Protein AF-A0A3D3ZJF4-F1 (afdb_monomer_lite)

Foldseek 3Di:
DKDFDDCPVVQVVVCCVVPVVDDADKDKFFFAWAAALVNFKIKTKIKIDHPDDDPVRDFFIKIWIWIAGDVRPDIDIQMDGDPDPAQKWKDQQVVSDIDDDDRDDPLPPVLPPDAQLQWKWAADPVRDIDTDGHDDPDPDDPLQPLAFQADLNQGRMGGPQAKWKWFWQQDADPLDGHPPTWIKIWDFHKGAHNVRRMIMGGPIAIATEDDPPGDDDDCVNCVRRVHNSGHYHYQNFP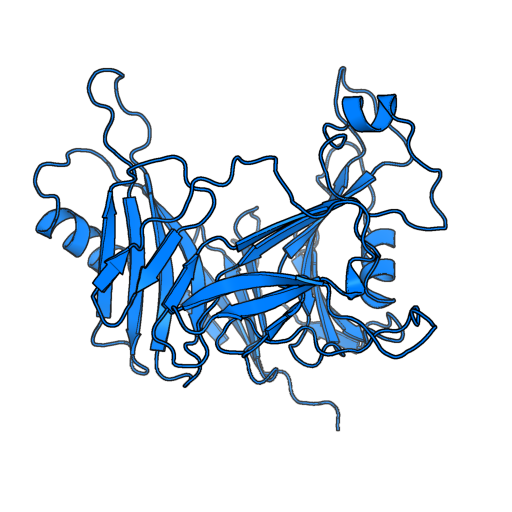LSVLLNVVHDNPSPDGFMWIWGAQRSSQKIWIAGLVVRWIFIAGRRNSDTPDTDDDDPVLNVQLNDPQWTWYAHNVRQKIKIARRVRRMIDMDGHDPDD

Radius of gyration: 20.33 Å; chains: 1; bounding box: 60×43×52 Å

pLDDT: mean 79.76, std 15.35, range [32.72, 97.38]

Sequence (337 aa):
MIGHFKPDSTILSALKTRFAQVHGVPVIYYNHISWSSSQQRLALTFSVFYLFQPAPALISNFYGVLLTERGGTPQKVLLQAQKNNVANVEWDLARDVELDTPVISPGASPIARTSPSLLVYTWGENGSLLLAVQQTTHTTPSRTSNDSVGNPDGGKSFSIWQPGWVGLTTQTGRGKVHLPGAYSWNSYFTAWSPDGRYLVDNVSVMGRFEVTDQPQLTSQALVDLHMENLSLLPVRDIALLHVLKTLTGAPANLSRQLIAWRPDGRTMAAYDNGTMDLDLFDCSTGYQVASLLLPTNASMGLVGFNTQLQWSPDGTRLFLLDQQIGSLVIWNIEPAR

Structure (mmCIF, N/CA/C/O backbone):
data_AF-A0A3D3ZJF4-F1
#
_entry.id   AF-A0A3D3ZJF4-F1
#
loop_
_atom_site.group_PDB
_atom_site.id
_atom_site.type_symbol
_atom_site.label_atom_id
_atom_site.label_alt_id
_atom_site.label_comp_id
_atom_site.label_asym_id
_atom_site.label_entity_id
_atom_site.label_seq_id
_atom_site.pdbx_PDB_ins_code
_atom_site.Cartn_x
_atom_site.Cartn_y
_atom_site.Cartn_z
_atom_site.occupancy
_atom_site.B_iso_or_equiv
_atom_site.auth_seq_id
_atom_site.auth_comp_id
_atom_site.auth_asym_id
_atom_site.auth_atom_id
_atom_site.pdbx_PDB_model_num
ATOM 1 N N . MET A 1 1 ? 1.798 -20.409 0.011 1.00 75.12 1 MET A N 1
ATOM 2 C CA . MET A 1 1 ? 2.952 -20.576 -0.910 1.00 75.12 1 MET A CA 1
ATOM 3 C C . MET A 1 1 ? 4.089 -19.704 -0.402 1.00 75.12 1 MET A C 1
ATOM 5 O O . MET A 1 1 ? 3.793 -18.610 0.060 1.00 75.12 1 MET A O 1
ATOM 9 N N . ILE A 1 2 ? 5.338 -20.178 -0.454 1.00 71.94 2 ILE A N 1
ATOM 10 C CA . ILE A 1 2 ? 6.530 -19.383 -0.109 1.00 71.94 2 ILE A CA 1
ATOM 11 C C . ILE A 1 2 ? 7.373 -19.237 -1.372 1.00 71.94 2 ILE A C 1
ATOM 13 O O . ILE A 1 2 ? 7.559 -20.218 -2.092 1.00 71.94 2 ILE A O 1
ATOM 17 N N . GLY A 1 3 ? 7.866 -18.033 -1.638 1.00 71.38 3 GLY A N 1
ATOM 18 C CA . GLY A 1 3 ? 8.759 -17.753 -2.754 1.00 71.38 3 GLY A CA 1
ATOM 19 C C . GLY A 1 3 ? 9.831 -16.735 -2.385 1.00 71.38 3 GLY A C 1
ATOM 20 O O . GLY A 1 3 ? 9.708 -16.019 -1.393 1.00 71.38 3 GLY A O 1
ATOM 21 N N . HIS A 1 4 ? 10.873 -16.671 -3.212 1.00 71.25 4 HIS A N 1
ATOM 22 C CA . HIS A 1 4 ? 11.868 -15.607 -3.169 1.00 71.25 4 HIS A CA 1
ATOM 23 C C . HIS A 1 4 ? 11.832 -14.817 -4.468 1.00 71.25 4 HIS A C 1
ATOM 25 O O . HIS A 1 4 ? 11.808 -15.396 -5.555 1.00 71.25 4 HIS A O 1
ATOM 31 N N . PHE A 1 5 ? 11.861 -13.499 -4.346 1.00 70.62 5 PHE A N 1
ATOM 32 C CA . PHE A 1 5 ? 11.816 -12.584 -5.471 1.00 70.62 5 PHE A CA 1
ATOM 33 C C . PHE A 1 5 ? 13.105 -11.752 -5.509 1.00 70.62 5 PHE A C 1
ATOM 35 O O . PHE A 1 5 ? 13.337 -10.927 -4.630 1.00 70.62 5 PHE A O 1
ATOM 42 N N . LYS A 1 6 ? 13.976 -12.027 -6.495 1.00 76.69 6 LYS A N 1
ATOM 43 C CA . LYS A 1 6 ? 15.310 -11.405 -6.646 1.00 76.69 6 LYS A CA 1
ATOM 44 C C . LYS A 1 6 ? 15.652 -11.094 -8.114 1.00 76.69 6 LYS A C 1
ATOM 46 O O . LYS A 1 6 ? 16.406 -11.840 -8.742 1.00 76.69 6 LYS A O 1
ATOM 51 N N . PRO A 1 7 ? 15.060 -10.045 -8.708 1.00 85.69 7 PRO A N 1
ATOM 52 C CA . PRO A 1 7 ? 15.316 -9.644 -10.096 1.00 85.69 7 PRO A CA 1
ATOM 53 C C . PRO A 1 7 ? 16.574 -8.770 -10.287 1.00 85.69 7 PRO A C 1
ATOM 55 O O . PRO A 1 7 ? 16.708 -8.079 -11.301 1.00 85.69 7 PRO A O 1
ATOM 58 N N . ASP A 1 8 ? 17.503 -8.793 -9.331 1.00 88.94 8 ASP A N 1
ATOM 59 C CA . ASP A 1 8 ? 18.689 -7.939 -9.255 1.00 88.94 8 ASP A CA 1
ATOM 60 C C . ASP A 1 8 ? 19.499 -7.942 -10.557 1.00 88.94 8 ASP A C 1
ATOM 62 O O . ASP A 1 8 ? 19.895 -6.891 -11.057 1.00 88.94 8 ASP A O 1
ATOM 66 N N . SER A 1 9 ? 19.723 -9.120 -11.147 1.00 89.44 9 SER A N 1
ATOM 67 C CA . SER A 1 9 ? 20.520 -9.259 -12.369 1.00 89.44 9 SER A CA 1
ATOM 68 C C . SER A 1 9 ? 19.899 -8.516 -13.554 1.00 89.44 9 SER A C 1
ATOM 70 O O . SER A 1 9 ? 20.616 -7.818 -14.273 1.00 89.44 9 SER A O 1
ATOM 72 N N . THR A 1 10 ? 18.578 -8.605 -13.727 1.00 91.81 10 THR A N 1
ATOM 73 C CA . THR A 1 10 ? 17.838 -7.913 -14.789 1.00 91.81 10 THR A CA 1
ATOM 74 C C . THR A 1 10 ? 17.928 -6.394 -14.610 1.00 91.81 10 THR A C 1
ATOM 76 O O . THR A 1 10 ? 18.241 -5.675 -15.562 1.00 91.81 10 THR A O 1
ATOM 79 N N . ILE A 1 11 ? 17.726 -5.900 -13.384 1.00 92.81 11 ILE A N 1
ATOM 80 C CA . ILE A 1 11 ? 17.780 -4.464 -13.061 1.00 92.81 11 ILE A CA 1
ATOM 81 C C . ILE A 1 11 ? 19.196 -3.908 -13.251 1.00 92.81 11 ILE A C 1
ATOM 83 O O . ILE A 1 11 ? 19.382 -2.890 -13.921 1.00 92.81 11 ILE A O 1
ATOM 87 N N . LEU A 1 12 ? 20.211 -4.592 -12.714 1.00 92.00 12 LEU A N 1
ATOM 88 C CA . LEU A 1 12 ? 21.609 -4.178 -12.839 1.00 92.00 12 LEU A CA 1
ATOM 89 C C . LEU A 1 12 ? 22.083 -4.213 -14.292 1.00 92.00 12 LEU A C 1
ATOM 91 O O . LEU A 1 12 ? 22.878 -3.360 -14.691 1.00 92.00 12 LEU A O 1
ATOM 95 N N . SER A 1 13 ? 21.601 -5.172 -15.087 1.00 92.38 13 SER A N 1
ATOM 96 C CA . SER A 1 13 ? 21.891 -5.217 -16.520 1.00 92.38 13 SER A CA 1
ATOM 97 C C . SER A 1 13 ? 21.329 -3.984 -17.226 1.00 92.38 13 SER A C 1
ATOM 99 O O . SER A 1 13 ? 22.066 -3.308 -17.939 1.00 92.38 13 SER A O 1
ATOM 101 N N . ALA A 1 14 ? 20.058 -3.643 -16.991 1.00 92.88 14 ALA A N 1
ATOM 102 C CA . ALA A 1 14 ? 19.431 -2.468 -17.595 1.00 92.88 14 ALA A CA 1
ATOM 103 C C . ALA A 1 14 ? 20.134 -1.157 -17.197 1.00 92.88 14 ALA A C 1
ATOM 105 O O . ALA A 1 14 ? 20.393 -0.310 -18.056 1.00 92.88 14 ALA A O 1
ATOM 106 N N . LEU A 1 15 ? 20.502 -1.016 -15.917 1.00 91.56 15 LEU A N 1
ATOM 107 C CA . LEU A 1 15 ? 21.256 0.128 -15.398 1.00 91.56 15 LEU A CA 1
ATOM 108 C C . LEU A 1 15 ? 22.604 0.284 -16.114 1.00 91.56 15 LEU A C 1
ATOM 110 O O . LEU A 1 15 ? 22.903 1.363 -16.620 1.00 91.56 15 LEU A O 1
ATOM 114 N N . LYS A 1 16 ? 23.385 -0.798 -16.231 1.00 90.00 16 LYS A N 1
ATOM 115 C CA . LYS A 1 16 ? 24.686 -0.783 -16.922 1.00 90.00 16 LYS A CA 1
ATOM 116 C C . LYS A 1 16 ? 24.557 -0.462 -18.409 1.00 90.00 16 LYS A C 1
ATOM 118 O O . LYS A 1 16 ? 25.382 0.273 -18.940 1.00 90.00 16 LYS A O 1
ATOM 123 N N . THR A 1 17 ? 23.539 -0.997 -19.081 1.00 91.38 17 THR A N 1
ATOM 124 C CA . THR A 1 17 ? 23.325 -0.756 -20.514 1.00 91.38 17 THR A CA 1
ATOM 125 C C . THR A 1 17 ? 22.916 0.689 -20.794 1.00 91.38 17 THR A C 1
ATOM 127 O O . THR A 1 17 ? 23.441 1.299 -21.721 1.00 91.38 17 THR A O 1
ATOM 130 N N . ARG A 1 18 ? 21.992 1.254 -20.006 1.00 89.25 18 ARG A N 1
ATOM 131 C CA . ARG A 1 18 ? 21.438 2.597 -20.250 1.00 89.25 18 ARG A CA 1
ATOM 132 C C . ARG A 1 18 ? 22.290 3.721 -19.655 1.00 89.25 18 ARG A C 1
ATOM 134 O O . ARG A 1 18 ? 22.298 4.823 -20.193 1.00 89.25 18 ARG A O 1
ATOM 141 N N . PHE A 1 19 ? 23.019 3.443 -18.575 1.00 87.88 19 PHE A N 1
ATOM 142 C CA . PHE A 1 19 ? 23.801 4.419 -17.815 1.00 87.88 19 PHE A CA 1
ATOM 143 C C . PHE A 1 19 ? 25.238 3.929 -17.579 1.00 87.88 19 PHE A C 1
ATOM 145 O O . PHE A 1 19 ? 25.744 3.939 -16.460 1.00 87.88 19 PHE A O 1
ATOM 152 N N . ALA A 1 20 ? 25.923 3.523 -18.652 1.00 83.31 20 ALA A N 1
ATOM 153 C CA . ALA A 1 20 ? 27.268 2.933 -18.603 1.00 83.31 20 ALA A CA 1
ATOM 154 C C . ALA A 1 20 ? 28.349 3.812 -17.936 1.00 83.31 20 ALA A C 1
ATOM 156 O O . ALA A 1 20 ? 29.375 3.296 -17.504 1.00 83.31 20 ALA A O 1
ATOM 157 N N . GLN A 1 21 ? 28.120 5.126 -17.856 1.00 79.69 21 GLN A N 1
ATOM 158 C CA . GLN A 1 21 ? 29.039 6.098 -17.246 1.00 79.69 21 GLN A CA 1
ATOM 159 C C . GLN A 1 21 ? 28.912 6.182 -15.717 1.00 79.69 21 GLN A C 1
ATOM 161 O O . GLN A 1 21 ? 29.656 6.909 -15.064 1.00 79.69 21 GLN A O 1
ATOM 166 N N . VAL A 1 22 ? 27.937 5.485 -15.132 1.00 78.19 22 VAL A N 1
ATOM 167 C CA . VAL A 1 22 ? 27.687 5.522 -13.695 1.00 78.19 22 VAL A CA 1
ATOM 168 C C . VAL A 1 22 ? 28.543 4.470 -12.992 1.00 78.19 22 VAL A C 1
ATOM 170 O O . VAL A 1 22 ? 28.413 3.272 -13.243 1.00 78.19 22 VAL A O 1
ATOM 173 N N . HIS A 1 23 ? 29.399 4.917 -12.072 1.00 75.44 23 HIS A N 1
ATOM 174 C CA . HIS A 1 23 ? 30.355 4.068 -11.360 1.00 75.44 23 HIS A CA 1
ATOM 175 C C . HIS A 1 23 ? 30.091 4.052 -9.854 1.00 75.44 23 HIS A C 1
ATOM 177 O O . HIS A 1 23 ? 30.025 5.094 -9.223 1.00 75.44 23 HIS A O 1
ATOM 183 N N . GLY A 1 24 ? 29.995 2.876 -9.243 1.00 80.31 24 GLY A N 1
ATOM 184 C CA . GLY A 1 24 ? 29.810 2.743 -7.798 1.00 80.31 24 GLY A CA 1
ATOM 185 C C . GLY A 1 24 ? 29.162 1.414 -7.438 1.00 80.31 24 GLY A C 1
ATOM 186 O O . GLY A 1 24 ? 28.939 0.579 -8.315 1.00 80.31 24 GLY A O 1
ATOM 187 N N . VAL A 1 25 ? 28.857 1.223 -6.154 1.00 84.75 25 VAL A N 1
ATOM 188 C CA . VAL A 1 25 ? 28.131 0.043 -5.667 1.00 84.75 25 VAL A CA 1
ATOM 189 C C . VAL A 1 25 ? 26.645 0.402 -5.549 1.00 84.75 25 VAL A C 1
ATOM 191 O O . VAL A 1 25 ? 26.279 1.107 -4.606 1.00 84.75 25 VAL A O 1
ATOM 194 N N . PRO A 1 26 ? 25.792 -0.019 -6.503 1.00 88.19 26 PRO A N 1
ATOM 195 C CA . PRO A 1 26 ? 24.361 0.228 -6.418 1.00 88.19 26 PRO A CA 1
ATOM 196 C C . PRO A 1 26 ? 23.729 -0.659 -5.343 1.00 88.19 26 PRO A C 1
ATOM 198 O O . PRO A 1 26 ? 24.044 -1.844 -5.233 1.00 88.19 26 PRO A O 1
ATOM 201 N N . VAL A 1 27 ? 22.790 -0.089 -4.598 1.00 87.06 27 VAL A N 1
ATOM 202 C CA . VAL A 1 27 ? 21.895 -0.798 -3.683 1.00 87.06 27 VAL A CA 1
ATOM 203 C C . VAL A 1 27 ? 20.481 -0.665 -4.228 1.00 87.06 27 VAL A C 1
ATOM 205 O O . VAL A 1 27 ? 19.994 0.449 -4.429 1.00 87.06 27 VAL A O 1
ATOM 208 N N . ILE A 1 28 ? 19.843 -1.803 -4.498 1.00 87.50 28 ILE A N 1
ATOM 209 C CA . ILE A 1 28 ? 18.469 -1.863 -4.997 1.00 87.50 28 ILE A CA 1
ATOM 210 C C . ILE A 1 28 ? 17.526 -1.945 -3.801 1.00 87.50 28 ILE A C 1
ATOM 212 O O . ILE A 1 28 ? 17.697 -2.793 -2.928 1.00 87.50 28 ILE A O 1
ATOM 216 N N . TYR A 1 29 ? 16.521 -1.080 -3.796 1.00 84.56 29 TYR A N 1
ATOM 217 C CA . TYR A 1 29 ? 15.394 -1.126 -2.878 1.00 84.56 29 TYR A CA 1
ATOM 218 C C . TYR A 1 29 ? 14.147 -1.462 -3.681 1.00 84.56 29 TYR A C 1
ATOM 220 O O . TYR A 1 29 ? 13.827 -0.780 -4.654 1.00 84.56 29 TYR A O 1
ATOM 228 N N . TYR A 1 30 ? 13.460 -2.528 -3.291 1.00 86.69 30 TYR A N 1
ATOM 229 C CA . TYR A 1 30 ? 12.169 -2.887 -3.860 1.00 86.69 30 TYR A CA 1
ATOM 230 C C . TYR A 1 30 ? 11.086 -2.057 -3.175 1.00 86.69 30 TYR A C 1
ATOM 232 O O . TYR A 1 30 ? 10.948 -2.130 -1.959 1.00 86.69 30 TYR A O 1
ATOM 240 N N . ASN A 1 31 ? 10.358 -1.247 -3.950 1.00 86.12 31 ASN A N 1
ATOM 241 C CA . ASN A 1 31 ? 9.417 -0.263 -3.419 1.00 86.12 31 ASN A CA 1
ATOM 242 C C . ASN A 1 31 ? 8.003 -0.835 -3.316 1.00 86.12 31 ASN A C 1
ATOM 244 O O . ASN A 1 31 ? 7.420 -0.774 -2.244 1.00 86.12 31 ASN A O 1
ATOM 248 N N . HIS A 1 32 ? 7.435 -1.381 -4.397 1.00 87.88 32 HIS A N 1
ATOM 249 C CA . HIS A 1 32 ? 6.087 -1.964 -4.406 1.00 87.88 32 HIS A CA 1
ATOM 250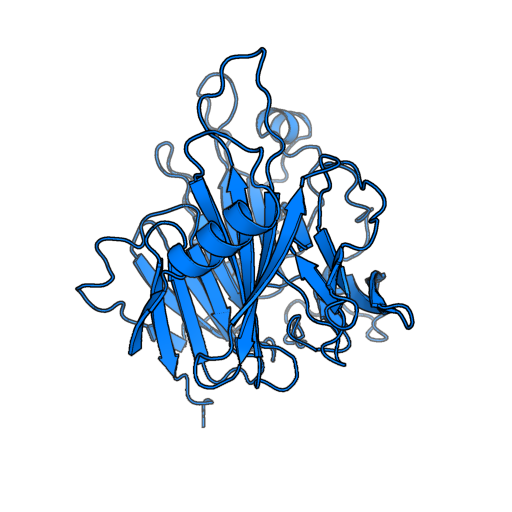 C C . HIS A 1 32 ? 5.960 -3.086 -5.440 1.00 87.88 32 HIS A C 1
ATOM 252 O O . HIS A 1 32 ? 6.618 -3.051 -6.481 1.00 87.88 32 HIS A O 1
ATOM 258 N N . ILE A 1 33 ? 5.086 -4.062 -5.172 1.00 88.12 33 ILE A N 1
ATOM 259 C CA . ILE A 1 33 ? 4.661 -5.072 -6.150 1.00 88.12 33 ILE A CA 1
ATOM 260 C C . ILE A 1 33 ? 3.159 -4.938 -6.386 1.00 88.12 33 ILE A C 1
ATOM 262 O O . ILE A 1 33 ? 2.386 -4.974 -5.436 1.00 88.12 33 ILE A O 1
ATOM 266 N N . SER A 1 34 ? 2.736 -4.836 -7.645 1.00 88.69 34 SER A N 1
ATOM 267 C CA . SER A 1 34 ? 1.317 -4.727 -8.001 1.00 88.69 34 SER A CA 1
ATOM 268 C C . SER A 1 34 ? 0.969 -5.447 -9.294 1.00 88.69 34 SER A C 1
ATOM 270 O O . SER A 1 34 ? 1.790 -5.602 -10.203 1.00 88.69 34 SER A O 1
ATOM 272 N N . TRP A 1 35 ? -0.283 -5.893 -9.383 1.00 84.88 35 TRP A N 1
ATOM 273 C CA . TRP A 1 35 ? -0.829 -6.473 -10.604 1.00 84.88 35 TRP A CA 1
ATOM 274 C C . TRP A 1 35 ? -1.383 -5.375 -11.507 1.00 84.88 35 TRP A C 1
ATOM 276 O O . TRP A 1 35 ? -2.016 -4.433 -11.049 1.00 84.88 35 TRP A O 1
ATOM 286 N N . SER A 1 36 ? -1.217 -5.532 -12.817 1.00 86.56 36 SER A N 1
ATOM 287 C CA . SER A 1 36 ? -2.001 -4.749 -13.773 1.00 86.56 36 SER A CA 1
ATOM 288 C C . SER A 1 36 ? -3.490 -5.083 -13.655 1.00 86.56 36 SER A C 1
ATOM 290 O O . SER A 1 36 ? -3.834 -6.214 -13.301 1.00 86.56 36 SER A O 1
ATOM 292 N N . SER A 1 37 ? -4.358 -4.172 -14.096 1.00 82.56 37 SER A N 1
ATOM 293 C CA . SER A 1 37 ? -5.820 -4.352 -14.111 1.00 82.56 37 SER A CA 1
ATOM 294 C C . SER A 1 37 ? -6.296 -5.661 -14.765 1.00 82.56 37 SER A C 1
ATOM 296 O O . SER A 1 37 ? -7.231 -6.298 -14.285 1.00 82.56 37 SER A O 1
ATOM 298 N N . SER A 1 38 ? -5.625 -6.115 -15.830 1.00 83.31 38 SER A N 1
ATOM 299 C CA . SER A 1 38 ? -5.933 -7.368 -16.541 1.00 83.31 38 SER A CA 1
ATOM 300 C C . SER A 1 38 ? -5.391 -8.637 -15.865 1.00 83.31 38 SER A C 1
ATOM 302 O O . SER A 1 38 ? -5.601 -9.746 -16.365 1.00 83.31 38 SER A O 1
ATOM 304 N N . GLN A 1 39 ? -4.640 -8.482 -14.770 1.00 81.12 39 GLN A N 1
ATOM 305 C CA . GLN A 1 39 ? -3.885 -9.529 -14.072 1.00 81.12 39 GLN A CA 1
ATOM 306 C C . GLN A 1 39 ? -2.910 -10.324 -14.965 1.00 81.12 39 GLN A C 1
ATOM 308 O O . GLN A 1 39 ? -2.500 -11.430 -14.611 1.00 81.12 39 GLN A O 1
ATOM 313 N N . GLN A 1 40 ? -2.531 -9.783 -16.130 1.00 83.75 40 GLN A N 1
ATOM 314 C CA . GLN A 1 40 ? -1.541 -10.414 -17.013 1.00 83.75 40 GLN A CA 1
ATOM 315 C C . GLN A 1 40 ? -0.122 -9.909 -16.770 1.00 83.75 40 GLN A C 1
ATOM 317 O O . GLN A 1 40 ? 0.825 -10.634 -17.046 1.00 83.75 40 GLN A O 1
ATOM 322 N N . ARG A 1 41 ? 0.033 -8.702 -16.221 1.00 86.19 41 ARG A N 1
ATOM 323 C CA . ARG A 1 41 ? 1.335 -8.114 -15.905 1.00 86.19 41 ARG A CA 1
ATOM 324 C C . ARG A 1 41 ? 1.492 -7.906 -14.410 1.00 86.19 41 ARG A C 1
ATOM 326 O O . ARG A 1 41 ? 0.526 -7.593 -13.714 1.00 86.19 41 ARG A O 1
ATOM 333 N N . LEU A 1 42 ? 2.727 -8.038 -13.953 1.00 88.56 42 LEU A N 1
ATOM 334 C CA . LEU A 1 42 ? 3.169 -7.654 -12.622 1.00 88.56 42 LEU A CA 1
ATOM 335 C C . LEU A 1 42 ? 4.178 -6.511 -12.773 1.00 88.56 42 LEU A C 1
ATOM 337 O O . LEU A 1 42 ? 5.111 -6.623 -13.574 1.00 88.56 42 LEU A O 1
ATOM 341 N N . ALA A 1 43 ? 3.986 -5.430 -12.024 1.00 91.69 43 ALA A N 1
ATOM 342 C CA . ALA A 1 43 ? 5.001 -4.405 -11.829 1.00 91.69 43 ALA A CA 1
ATOM 343 C C . ALA A 1 43 ? 5.706 -4.623 -10.496 1.00 91.69 43 ALA A C 1
ATOM 345 O O . ALA A 1 43 ? 5.072 -4.871 -9.473 1.00 91.69 43 ALA A O 1
ATOM 346 N N . LEU A 1 44 ? 7.020 -4.457 -10.529 1.00 91.38 44 LEU A N 1
ATOM 347 C CA . LEU A 1 44 ? 7.846 -4.175 -9.373 1.00 91.38 44 LEU A CA 1
ATOM 348 C C . LEU A 1 44 ? 8.417 -2.774 -9.552 1.00 91.38 44 LEU A C 1
ATOM 350 O O . LEU A 1 44 ? 9.232 -2.555 -10.451 1.00 91.38 44 LEU A O 1
ATOM 354 N N . THR A 1 45 ? 8.035 -1.845 -8.690 1.00 92.25 45 THR A N 1
ATOM 355 C CA . THR A 1 45 ? 8.706 -0.550 -8.613 1.00 92.25 45 THR A CA 1
ATOM 356 C C . THR A 1 45 ? 9.938 -0.671 -7.723 1.00 92.25 45 THR A C 1
ATOM 358 O O . THR A 1 45 ? 9.962 -1.445 -6.760 1.00 92.25 45 THR A O 1
ATOM 361 N N . PHE A 1 46 ? 11.006 0.037 -8.073 1.00 90.75 46 PHE A N 1
ATOM 362 C CA . PHE A 1 46 ? 12.265 -0.033 -7.344 1.00 90.75 46 PHE A CA 1
ATOM 363 C C . PHE A 1 46 ? 13.033 1.283 -7.410 1.00 90.75 46 PHE A C 1
ATOM 365 O O . PHE A 1 46 ? 12.877 2.083 -8.336 1.00 90.75 46 PHE A O 1
ATOM 372 N N . SER A 1 47 ? 13.920 1.456 -6.437 1.00 89.19 47 SER A N 1
ATOM 373 C CA . SER A 1 47 ? 14.886 2.546 -6.386 1.00 89.19 47 SER A CA 1
ATOM 374 C C . SER A 1 47 ? 16.304 1.982 -6.382 1.00 89.19 47 SER A C 1
ATOM 376 O O . SER A 1 47 ? 16.561 0.936 -5.787 1.00 89.19 47 SER A O 1
ATOM 378 N N . VAL A 1 48 ? 17.247 2.677 -7.012 1.00 90.06 48 VAL A N 1
ATOM 379 C CA . VAL A 1 48 ? 18.676 2.358 -6.942 1.00 90.06 48 VAL A CA 1
ATOM 380 C C . VAL A 1 48 ? 19.406 3.529 -6.316 1.00 90.06 48 VAL A C 1
ATOM 382 O O . VAL A 1 48 ? 19.449 4.617 -6.892 1.00 90.06 48 VAL A O 1
ATOM 385 N N . PHE A 1 49 ? 20.001 3.286 -5.153 1.00 87.06 49 PHE A N 1
ATOM 386 C CA . PHE A 1 49 ? 20.822 4.264 -4.454 1.00 87.06 49 PHE A CA 1
ATOM 387 C C . PHE A 1 49 ? 22.288 3.875 -4.519 1.00 87.06 49 PHE A C 1
ATOM 389 O O . PHE A 1 49 ? 22.643 2.698 -4.458 1.00 87.06 49 PHE A O 1
ATOM 396 N N . TYR A 1 50 ? 23.151 4.878 -4.568 1.00 83.69 50 TYR A N 1
ATOM 397 C CA . TYR A 1 50 ? 24.583 4.696 -4.391 1.00 83.69 50 TYR A CA 1
ATOM 398 C C . TYR A 1 50 ? 24.942 5.170 -2.989 1.00 83.69 50 TYR A C 1
ATOM 400 O O . TYR A 1 50 ? 25.106 6.361 -2.741 1.00 83.69 50 TYR A O 1
ATOM 408 N N . LEU A 1 51 ? 25.001 4.237 -2.040 1.00 72.94 51 LEU A N 1
ATOM 409 C CA . LEU A 1 51 ? 25.358 4.567 -0.662 1.00 72.94 51 LEU A CA 1
ATOM 410 C C . LEU A 1 51 ? 26.861 4.880 -0.566 1.00 72.94 51 LEU A C 1
ATOM 412 O O . LEU A 1 51 ? 27.669 4.316 -1.302 1.00 72.94 51 LEU A O 1
ATOM 416 N N . PHE A 1 52 ? 27.233 5.751 0.377 1.00 69.69 52 PHE A N 1
ATOM 417 C CA . PHE A 1 52 ? 28.630 6.070 0.717 1.00 69.69 52 PHE A CA 1
ATOM 418 C C . PHE A 1 52 ? 29.449 6.707 -0.419 1.00 69.69 52 PHE A C 1
ATOM 420 O O . PHE A 1 52 ? 30.582 6.309 -0.693 1.00 69.69 52 PHE A O 1
ATOM 427 N N . GLN A 1 53 ? 28.892 7.726 -1.075 1.00 65.75 53 GLN A N 1
ATOM 428 C CA . GLN A 1 53 ? 29.604 8.454 -2.127 1.00 65.75 53 GLN A CA 1
ATOM 429 C C . GLN A 1 53 ? 30.518 9.541 -1.547 1.00 65.75 53 GLN A C 1
ATOM 431 O O . GLN A 1 53 ? 30.084 10.297 -0.672 1.00 65.75 53 GLN A O 1
ATOM 436 N N . PRO A 1 54 ? 31.760 9.691 -2.040 1.00 60.44 54 PRO A N 1
ATOM 437 C CA . PRO A 1 54 ? 32.555 10.869 -1.730 1.00 60.44 54 PRO A CA 1
ATOM 438 C C . PRO A 1 54 ? 31.881 12.110 -2.343 1.00 60.44 54 PRO A C 1
ATOM 440 O O . PRO A 1 54 ? 31.467 12.089 -3.500 1.00 60.44 54 PRO A O 1
ATOM 443 N N . ALA A 1 55 ? 31.808 13.206 -1.578 1.00 57.84 55 ALA A N 1
ATOM 444 C CA . ALA A 1 55 ? 31.111 14.449 -1.939 1.00 57.84 55 ALA A CA 1
ATOM 445 C C . ALA A 1 55 ? 31.338 15.000 -3.373 1.00 57.84 55 ALA A C 1
ATOM 447 O O . ALA A 1 55 ? 30.389 15.554 -3.923 1.00 57.84 55 ALA A O 1
ATOM 448 N N . PRO A 1 56 ? 32.515 14.870 -4.025 1.00 55.50 56 PRO A N 1
ATOM 449 C CA . PRO A 1 56 ? 32.682 15.348 -5.402 1.00 55.50 56 PRO A CA 1
ATOM 450 C C . PRO A 1 56 ? 32.047 14.457 -6.491 1.00 55.50 56 PRO A C 1
ATOM 452 O O . PRO A 1 56 ? 32.079 14.842 -7.655 1.00 55.50 56 PRO A O 1
ATOM 455 N N . ALA A 1 57 ? 31.477 13.292 -6.154 1.00 58.12 57 ALA A N 1
ATOM 456 C CA . ALA A 1 57 ? 30.907 12.327 -7.101 1.00 58.12 57 ALA A CA 1
ATOM 457 C C . ALA A 1 57 ? 29.457 11.948 -6.746 1.00 58.12 57 ALA A C 1
ATOM 459 O O . ALA A 1 57 ? 29.128 10.766 -6.658 1.00 58.12 57 ALA A O 1
ATOM 460 N N . LEU A 1 58 ? 28.594 12.943 -6.512 1.00 64.69 58 LEU A N 1
ATOM 461 C CA . LEU A 1 58 ? 27.163 12.703 -6.308 1.00 64.69 58 LEU A CA 1
ATOM 462 C C . LEU A 1 58 ? 26.557 12.126 -7.592 1.00 64.69 58 LEU A C 1
ATOM 464 O O . LEU A 1 58 ? 26.390 12.822 -8.593 1.00 64.69 58 LEU A O 1
ATOM 468 N N . ILE A 1 59 ? 26.254 10.836 -7.560 1.00 71.69 59 ILE A N 1
ATOM 469 C CA . ILE A 1 59 ? 25.559 10.131 -8.631 1.00 71.69 59 ILE A CA 1
ATOM 470 C C . ILE A 1 59 ? 24.075 10.251 -8.335 1.00 71.69 59 ILE A C 1
ATOM 472 O O . ILE A 1 59 ? 23.641 10.004 -7.211 1.00 71.69 59 ILE A O 1
ATOM 476 N N . SER A 1 60 ? 23.288 10.607 -9.346 1.00 76.88 60 SER A N 1
ATOM 477 C CA . SER A 1 60 ? 21.833 10.578 -9.229 1.00 76.88 60 SER A CA 1
ATOM 478 C C . SER A 1 60 ? 21.366 9.183 -8.812 1.00 76.88 60 SER A C 1
ATOM 480 O O . SER A 1 60 ? 21.785 8.186 -9.398 1.00 76.88 60 SER A O 1
ATOM 482 N N . ASN A 1 61 ? 20.463 9.102 -7.836 1.00 85.62 61 ASN A N 1
ATOM 483 C CA . ASN A 1 61 ? 19.726 7.861 -7.607 1.00 85.62 61 ASN A CA 1
ATOM 484 C C . ASN A 1 61 ? 18.829 7.577 -8.816 1.00 85.62 61 ASN A C 1
ATOM 486 O O . ASN A 1 61 ? 18.580 8.460 -9.640 1.00 85.62 61 ASN A O 1
ATOM 490 N N . PHE A 1 62 ? 18.333 6.352 -8.931 1.00 89.50 62 PHE A N 1
ATOM 491 C CA . PHE A 1 62 ? 17.445 5.965 -10.022 1.00 89.50 62 PHE A CA 1
ATOM 492 C C . PHE A 1 62 ? 16.127 5.437 -9.486 1.00 89.50 62 PHE A C 1
ATOM 494 O O . PHE A 1 62 ? 16.103 4.768 -8.456 1.00 89.50 62 PHE A O 1
ATOM 501 N N . TYR A 1 63 ? 15.062 5.675 -10.240 1.00 90.44 63 TYR A N 1
ATOM 502 C CA . TYR A 1 63 ? 13.766 5.037 -10.047 1.00 90.44 63 TYR A CA 1
ATOM 503 C C . TYR A 1 63 ? 13.440 4.198 -11.268 1.00 90.44 63 TYR A C 1
ATOM 505 O O . TYR A 1 63 ? 13.808 4.545 -12.397 1.00 90.44 63 TYR A O 1
ATOM 513 N N . GLY A 1 64 ? 12.757 3.085 -11.052 1.00 92.62 64 GLY A N 1
ATOM 514 C CA . GLY A 1 64 ? 12.418 2.193 -12.139 1.00 92.62 64 GLY A CA 1
ATOM 515 C C . GLY A 1 64 ? 11.217 1.314 -11.868 1.00 92.62 64 GLY A C 1
ATOM 516 O O . GLY A 1 64 ? 10.726 1.184 -10.747 1.00 92.62 64 GLY A O 1
ATOM 517 N N . VAL A 1 65 ? 10.767 0.698 -12.953 1.00 94.62 65 VAL A N 1
ATOM 518 C CA . VAL A 1 65 ? 9.684 -0.279 -12.970 1.00 94.62 65 VAL A CA 1
ATOM 519 C C . VAL A 1 65 ? 10.184 -1.488 -13.732 1.00 94.62 65 VAL A C 1
ATOM 521 O O . VAL A 1 65 ? 10.583 -1.384 -14.893 1.00 94.62 65 VAL A O 1
ATOM 524 N N . LEU A 1 66 ? 10.164 -2.646 -13.089 1.00 94.25 66 LEU A N 1
ATOM 525 C CA . LEU A 1 66 ? 10.304 -3.925 -13.758 1.00 94.25 66 LEU A CA 1
ATOM 526 C C . LEU A 1 66 ? 8.905 -4.461 -14.044 1.00 94.25 66 LEU A C 1
ATOM 528 O O . LEU A 1 66 ? 8.136 -4.734 -13.128 1.00 94.25 66 LEU A O 1
ATOM 532 N N . LEU A 1 67 ? 8.585 -4.612 -15.324 1.00 93.25 67 LEU A N 1
ATOM 533 C CA . LEU A 1 67 ? 7.372 -5.260 -15.800 1.00 93.25 67 LEU A CA 1
ATOM 534 C C . LEU A 1 67 ? 7.688 -6.699 -16.186 1.00 93.25 67 LEU A C 1
ATOM 536 O O . LEU A 1 67 ? 8.656 -6.962 -16.903 1.00 93.25 67 LEU A O 1
ATOM 540 N N . THR A 1 68 ? 6.847 -7.626 -15.748 1.00 90.25 68 THR A N 1
ATOM 541 C CA . THR A 1 68 ? 6.908 -9.028 -16.158 1.00 90.25 68 THR A CA 1
ATOM 542 C C . THR A 1 68 ? 5.523 -9.516 -16.549 1.00 90.25 68 THR A C 1
ATOM 544 O O . THR A 1 68 ? 4.532 -9.207 -15.886 1.00 90.25 68 THR A O 1
ATOM 547 N N . GLU A 1 69 ? 5.456 -10.296 -17.624 1.00 86.88 69 GLU A N 1
ATOM 548 C CA . GLU A 1 69 ? 4.224 -10.961 -18.045 1.00 86.88 69 GLU A CA 1
ATOM 549 C C . GLU A 1 69 ? 3.945 -12.197 -17.180 1.00 86.88 69 GLU A C 1
ATOM 551 O O . GLU A 1 69 ? 4.834 -12.760 -16.520 1.00 86.88 69 GLU A O 1
ATOM 556 N N . ARG A 1 70 ? 2.695 -12.656 -17.213 1.00 77.38 70 ARG A N 1
ATOM 557 C CA . ARG A 1 70 ? 2.259 -13.914 -16.615 1.00 77.38 70 ARG A CA 1
ATOM 558 C C . ARG A 1 70 ? 3.025 -15.067 -17.271 1.00 77.38 70 ARG A C 1
ATOM 560 O O . ARG A 1 70 ? 2.794 -15.403 -18.424 1.00 77.38 70 ARG A O 1
ATOM 567 N N . GLY A 1 71 ? 3.951 -15.664 -16.522 1.00 70.81 71 GLY A N 1
ATOM 568 C CA . GLY A 1 71 ? 4.918 -16.645 -17.036 1.00 70.81 71 GLY A CA 1
ATOM 569 C C . GLY A 1 71 ? 6.380 -16.256 -16.789 1.00 70.81 71 GLY A C 1
ATOM 570 O O . GLY A 1 71 ? 7.269 -17.077 -16.983 1.00 70.81 71 GLY A O 1
ATOM 571 N N . GLY A 1 72 ? 6.637 -15.032 -16.311 1.00 71.06 72 GLY A N 1
ATOM 572 C CA . GLY A 1 72 ? 7.947 -14.595 -15.812 1.00 71.06 72 GLY A CA 1
ATOM 573 C C . GLY A 1 72 ? 8.913 -14.084 -16.883 1.00 71.06 72 GLY A C 1
ATOM 574 O O . GLY A 1 72 ? 9.963 -13.543 -16.543 1.00 71.06 72 GLY A O 1
ATOM 575 N N . THR A 1 73 ? 8.567 -14.237 -18.164 1.00 73.06 73 THR A N 1
ATOM 576 C CA . THR A 1 73 ? 9.321 -13.721 -19.312 1.00 73.06 73 THR A CA 1
ATOM 577 C C . THR A 1 73 ? 8.353 -13.328 -20.437 1.00 73.06 73 THR A C 1
ATOM 579 O O . THR A 1 73 ? 7.331 -13.998 -20.598 1.00 73.06 73 THR A O 1
ATOM 582 N N . PRO A 1 74 ? 8.641 -12.273 -21.223 1.00 73.12 74 PRO A N 1
ATOM 583 C CA . PRO A 1 74 ? 9.788 -11.366 -21.115 1.00 73.12 74 PRO A CA 1
ATOM 584 C C . PRO A 1 74 ? 9.691 -10.413 -19.909 1.00 73.12 74 PRO A C 1
ATOM 586 O O . PRO A 1 74 ? 8.605 -10.117 -19.415 1.00 73.12 74 PRO A O 1
ATOM 589 N N . GLN A 1 75 ? 10.851 -9.938 -19.446 1.00 86.44 75 GLN A N 1
ATOM 590 C CA . GLN A 1 75 ? 10.964 -8.885 -18.434 1.00 86.44 75 GLN A CA 1
ATOM 591 C C . GLN A 1 75 ? 11.415 -7.588 -19.100 1.00 86.44 75 GLN A C 1
ATOM 593 O O . GLN A 1 75 ? 12.331 -7.595 -19.925 1.00 86.44 75 GLN A O 1
ATOM 598 N N . LYS A 1 76 ? 10.794 -6.471 -18.729 1.00 92.31 76 LYS A N 1
ATOM 599 C CA . LYS A 1 76 ? 11.121 -5.136 -19.230 1.00 92.31 76 LYS A CA 1
ATOM 600 C C . LYS A 1 76 ? 11.454 -4.228 -18.060 1.00 92.31 76 LYS A C 1
ATOM 602 O O . LYS A 1 76 ? 10.688 -4.165 -17.107 1.00 92.31 76 LYS A O 1
ATOM 607 N N . VAL A 1 77 ? 12.570 -3.511 -18.146 1.00 94.50 77 VAL A N 1
ATOM 608 C CA . VAL A 1 77 ? 12.985 -2.556 -17.113 1.00 94.50 77 VAL A CA 1
ATOM 609 C C . VAL A 1 77 ? 12.911 -1.142 -17.670 1.00 94.50 77 VAL A C 1
ATOM 611 O O . VAL A 1 77 ? 13.633 -0.791 -18.603 1.00 94.50 77 VAL A O 1
ATOM 614 N N . LEU A 1 78 ? 12.042 -0.334 -17.074 1.00 94.38 78 LEU A N 1
ATOM 615 C CA . LEU A 1 78 ? 12.037 1.115 -17.214 1.00 94.38 78 LEU A CA 1
ATOM 616 C C . LEU A 1 78 ? 12.902 1.707 -16.105 1.00 94.38 78 LEU A C 1
ATOM 618 O O . LEU A 1 78 ? 12.864 1.232 -14.971 1.00 94.38 78 LEU A O 1
ATOM 622 N N . LEU A 1 79 ? 13.709 2.711 -16.437 1.00 92.00 79 LEU A N 1
ATOM 623 C CA . LEU A 1 79 ? 14.673 3.290 -15.508 1.00 92.00 79 LEU A CA 1
ATOM 624 C C . LEU A 1 79 ? 14.941 4.748 -15.861 1.00 92.00 79 LEU A C 1
ATOM 626 O O . LEU A 1 79 ? 15.208 5.062 -17.024 1.00 92.00 79 LEU A O 1
ATOM 630 N N . GLN A 1 80 ? 14.931 5.612 -14.854 1.00 89.19 80 GLN A N 1
ATOM 631 C CA . GLN A 1 80 ? 15.184 7.036 -15.008 1.00 89.19 80 GLN A CA 1
ATOM 632 C C . GLN A 1 80 ? 16.061 7.542 -13.858 1.00 89.19 80 GLN A C 1
ATOM 634 O O . GLN A 1 80 ? 15.925 7.111 -12.713 1.00 89.19 80 GLN A O 1
ATOM 639 N N . ALA A 1 81 ? 17.004 8.433 -14.179 1.00 86.88 81 ALA A N 1
ATOM 640 C CA . ALA A 1 81 ? 17.789 9.131 -13.168 1.00 86.88 81 ALA A CA 1
ATOM 641 C C . ALA A 1 81 ? 16.891 10.136 -12.444 1.00 86.88 81 ALA A C 1
ATOM 643 O O . ALA A 1 81 ? 16.171 10.894 -13.101 1.00 86.88 81 ALA A O 1
ATOM 644 N N . GLN A 1 82 ? 16.970 10.157 -11.116 1.00 78.75 82 GLN A N 1
ATOM 645 C CA . GLN A 1 82 ? 16.263 11.095 -10.261 1.00 78.75 82 GLN A CA 1
ATOM 646 C C . GLN A 1 82 ? 16.634 12.523 -10.665 1.00 78.75 82 GLN A C 1
ATOM 648 O O . GLN A 1 82 ? 17.767 12.965 -10.467 1.00 78.75 82 GLN A O 1
ATOM 653 N N . LYS A 1 83 ? 15.666 13.238 -11.245 1.00 70.12 83 LYS A N 1
ATOM 654 C CA . LYS A 1 83 ? 15.836 14.642 -11.633 1.00 70.12 83 LYS A CA 1
ATOM 655 C C . LYS A 1 83 ? 15.635 15.582 -10.440 1.00 70.12 83 LYS A C 1
ATOM 657 O O . LYS A 1 83 ? 16.350 16.567 -10.336 1.00 70.12 83 LYS A O 1
ATOM 662 N N . ASN A 1 84 ? 14.690 15.258 -9.550 1.00 65.75 84 ASN A N 1
ATOM 663 C CA . ASN A 1 84 ? 14.271 16.063 -8.397 1.00 65.75 84 ASN A CA 1
ATOM 664 C C . ASN A 1 84 ? 13.878 15.161 -7.209 1.00 65.75 84 ASN A C 1
ATOM 666 O O . ASN A 1 84 ? 13.585 13.978 -7.390 1.00 65.75 84 ASN A O 1
ATOM 670 N N . ASN A 1 85 ? 13.784 15.727 -6.000 1.00 62.50 85 ASN A N 1
ATOM 671 C CA . ASN A 1 85 ? 13.098 15.085 -4.870 1.00 62.50 85 ASN A CA 1
ATOM 672 C C . ASN A 1 85 ? 11.575 15.150 -5.088 1.00 62.50 85 ASN A C 1
ATOM 674 O O . ASN A 1 85 ? 10.887 15.968 -4.479 1.00 62.50 85 ASN A O 1
ATOM 678 N N . VAL A 1 86 ? 11.060 14.342 -6.015 1.00 62.50 86 VAL A N 1
ATOM 679 C CA . VAL A 1 86 ? 9.618 14.186 -6.250 1.00 62.50 86 VAL A CA 1
ATOM 680 C C . VAL A 1 86 ? 9.008 13.248 -5.211 1.00 62.50 86 VAL A C 1
ATOM 682 O O . VAL A 1 86 ? 9.627 12.262 -4.820 1.00 62.50 86 VAL A O 1
ATOM 685 N N . ALA A 1 87 ? 7.794 13.572 -4.758 1.00 65.06 87 ALA A N 1
ATOM 686 C CA . ALA A 1 87 ? 7.059 12.753 -3.797 1.00 65.06 87 ALA A CA 1
ATOM 687 C C . ALA A 1 87 ? 6.598 11.419 -4.414 1.00 65.06 87 ALA A C 1
ATOM 689 O O . ALA A 1 87 ? 6.723 10.384 -3.768 1.00 65.06 87 ALA A O 1
ATOM 690 N N . ASN A 1 88 ? 6.143 11.442 -5.673 1.00 76.81 88 ASN A N 1
ATOM 691 C CA . ASN A 1 88 ? 5.626 10.284 -6.410 1.00 76.81 88 ASN A CA 1
ATOM 692 C C . ASN A 1 88 ? 6.227 10.258 -7.825 1.00 76.81 88 ASN A C 1
ATOM 694 O O . ASN A 1 88 ? 6.507 11.319 -8.393 1.00 76.81 88 ASN A O 1
ATOM 698 N N . VAL A 1 89 ? 6.368 9.065 -8.409 1.00 84.50 89 VAL A N 1
ATOM 699 C CA . VAL A 1 89 ? 6.865 8.881 -9.786 1.00 84.50 89 VAL A CA 1
ATOM 700 C C . VAL A 1 89 ? 5.740 8.334 -10.658 1.00 84.50 89 VAL A C 1
ATOM 702 O O . VAL A 1 89 ? 5.157 7.301 -10.335 1.00 84.50 89 VAL A O 1
ATOM 705 N N . GLU A 1 90 ? 5.438 9.005 -11.766 1.00 88.75 90 GLU A N 1
ATOM 706 C CA . GLU A 1 90 ? 4.389 8.591 -12.704 1.00 88.75 90 GLU A CA 1
ATOM 707 C C . GLU A 1 90 ? 4.994 8.056 -14.001 1.00 88.75 90 GLU A C 1
ATOM 709 O O . GLU A 1 90 ? 5.913 8.646 -14.563 1.00 88.75 90 GLU A O 1
ATOM 714 N N . TRP A 1 91 ? 4.460 6.946 -14.505 1.00 91.19 91 TRP A N 1
ATOM 715 C CA . TRP A 1 91 ? 4.947 6.269 -15.704 1.00 91.19 91 TRP A CA 1
ATOM 716 C C . TRP A 1 91 ? 3.841 6.133 -16.749 1.00 91.19 91 TRP A C 1
ATOM 718 O O . TRP A 1 91 ? 2.757 5.643 -16.437 1.00 91.19 91 TRP A O 1
ATOM 728 N N . ASP A 1 92 ? 4.139 6.473 -18.007 1.00 92.38 92 ASP A N 1
ATOM 729 C CA . ASP A 1 92 ? 3.365 6.033 -19.176 1.00 92.38 92 ASP A CA 1
ATOM 730 C C . ASP A 1 92 ? 4.039 4.786 -19.759 1.00 92.38 92 ASP A C 1
ATOM 732 O O . ASP A 1 92 ? 5.014 4.862 -20.514 1.00 92.38 92 ASP A O 1
ATOM 736 N N . LEU A 1 93 ? 3.513 3.617 -19.394 1.00 92.12 93 LEU A N 1
ATOM 737 C CA . LEU A 1 93 ? 4.075 2.313 -19.747 1.00 92.12 93 LEU A CA 1
ATOM 738 C C . LEU A 1 93 ? 3.880 1.955 -21.226 1.00 92.12 93 LEU A C 1
ATOM 740 O O . LEU A 1 93 ? 4.514 1.021 -21.712 1.00 92.12 93 LEU A O 1
ATOM 744 N N . ALA A 1 94 ? 3.005 2.662 -21.949 1.00 90.88 94 ALA A N 1
ATOM 745 C CA . ALA A 1 94 ? 2.873 2.492 -23.396 1.00 90.88 94 ALA A CA 1
ATOM 746 C C . ALA A 1 94 ? 3.978 3.240 -24.154 1.00 90.88 94 ALA A C 1
ATOM 748 O O . ALA A 1 94 ? 4.372 2.828 -25.244 1.00 90.88 94 ALA A O 1
ATOM 749 N N . ARG A 1 95 ? 4.471 4.344 -23.581 1.00 91.00 95 ARG A N 1
ATOM 750 C CA . ARG A 1 95 ? 5.522 5.190 -24.167 1.00 91.00 95 ARG A CA 1
ATOM 751 C C . ARG A 1 95 ? 6.909 4.947 -23.582 1.00 91.00 95 ARG A C 1
ATOM 753 O O . ARG A 1 95 ? 7.874 5.496 -24.101 1.00 91.00 95 ARG A O 1
ATOM 760 N N . ASP A 1 96 ? 6.999 4.154 -22.524 1.00 91.50 96 ASP A N 1
ATOM 761 C CA . ASP A 1 96 ? 8.223 3.849 -21.787 1.00 91.50 96 ASP A CA 1
ATOM 762 C C . ASP A 1 96 ? 8.931 5.056 -21.170 1.00 91.50 96 ASP A C 1
ATOM 764 O O . ASP A 1 96 ? 10.164 5.129 -21.129 1.00 91.50 96 ASP A O 1
ATOM 768 N N . VAL A 1 97 ? 8.145 6.012 -20.677 1.00 89.12 97 VAL A N 1
ATOM 769 C CA . VAL A 1 97 ? 8.659 7.263 -20.113 1.00 89.12 97 VAL A CA 1
ATOM 770 C C . VAL A 1 97 ? 8.069 7.550 -18.740 1.00 89.12 97 VAL A C 1
ATOM 772 O O . VAL A 1 97 ? 6.908 7.244 -18.470 1.00 89.12 97 VAL A O 1
ATOM 775 N N . GLU A 1 98 ? 8.886 8.173 -17.895 1.00 87.50 98 GLU A N 1
ATOM 776 C CA . GLU A 1 98 ? 8.414 8.906 -16.723 1.00 87.50 98 GLU A CA 1
ATOM 777 C C . GLU A 1 98 ? 7.692 10.178 -17.198 1.00 87.50 98 GLU A C 1
ATOM 779 O O . GLU A 1 98 ? 8.153 10.851 -18.128 1.00 87.50 98 GLU A O 1
ATOM 784 N N . LEU A 1 99 ? 6.555 10.487 -16.583 1.00 85.06 99 LEU A N 1
ATOM 785 C CA . LEU A 1 99 ? 5.837 11.740 -16.776 1.00 85.06 99 LEU A CA 1
ATOM 786 C C . LEU A 1 99 ? 6.400 12.792 -15.817 1.00 85.06 99 LEU A C 1
ATOM 788 O O . LEU A 1 99 ? 6.649 12.498 -14.652 1.00 85.06 99 LEU A O 1
ATOM 792 N N . ASP A 1 100 ? 6.584 14.025 -16.296 1.00 73.31 100 ASP A N 1
ATOM 793 C CA . ASP A 1 100 ? 7.021 15.125 -15.435 1.00 73.31 100 ASP A CA 1
ATOM 794 C C . ASP A 1 100 ? 5.891 1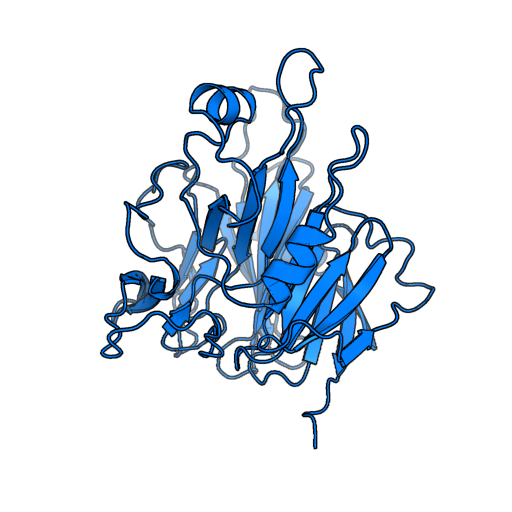5.476 -14.449 1.00 73.31 100 ASP A C 1
ATOM 796 O O . ASP A 1 100 ? 4.939 16.185 -14.788 1.00 73.31 100 ASP A O 1
ATOM 800 N N . THR A 1 101 ? 5.985 14.967 -13.221 1.00 64.50 101 THR A N 1
ATOM 801 C CA . THR A 1 101 ? 5.059 15.305 -12.141 1.00 64.50 101 THR A CA 1
ATOM 802 C C . THR A 1 101 ? 5.411 16.656 -11.521 1.00 64.50 101 THR A C 1
ATOM 804 O O . THR A 1 101 ? 6.585 16.941 -11.255 1.00 64.50 101 THR A O 1
ATOM 807 N N . PRO A 1 102 ? 4.416 17.513 -11.227 1.00 55.12 102 PRO A N 1
ATOM 808 C CA . PRO A 1 102 ? 4.648 18.696 -10.414 1.00 55.12 102 PRO A CA 1
ATOM 809 C C . PRO A 1 102 ? 5.222 18.281 -9.055 1.00 55.12 102 PRO A C 1
ATOM 811 O O . PRO A 1 102 ? 4.707 17.367 -8.412 1.00 55.12 102 PRO A O 1
ATOM 814 N N . VAL A 1 103 ? 6.274 18.964 -8.596 1.00 49.75 103 VAL A N 1
ATOM 815 C CA . VAL A 1 103 ? 6.830 18.755 -7.254 1.00 49.75 103 VAL A CA 1
ATOM 816 C C . VAL A 1 103 ? 5.769 19.161 -6.230 1.00 49.75 103 VAL A C 1
ATOM 818 O O . VAL A 1 103 ? 5.571 20.345 -5.966 1.00 49.75 103 VAL A O 1
ATOM 821 N N . ILE A 1 104 ? 5.070 18.186 -5.653 1.00 46.75 104 ILE A N 1
ATOM 822 C CA . ILE A 1 104 ? 4.257 18.415 -4.460 1.00 46.75 104 ILE A CA 1
ATOM 823 C C . ILE A 1 104 ? 5.222 18.368 -3.276 1.00 46.75 104 ILE A C 1
ATOM 825 O O . ILE A 1 104 ? 5.815 17.327 -2.995 1.00 46.75 104 ILE A O 1
ATOM 829 N N . SER A 1 105 ? 5.428 19.507 -2.612 1.00 34.38 105 SER A N 1
ATOM 830 C CA . SER A 1 105 ? 6.303 19.586 -1.442 1.00 34.38 105 SER A CA 1
ATOM 831 C C . SER A 1 105 ? 5.862 18.582 -0.367 1.00 34.38 105 SER A C 1
ATOM 833 O O . SER A 1 105 ? 4.681 18.585 0.002 1.00 34.38 105 SER A O 1
ATOM 835 N N . PRO A 1 106 ? 6.777 17.765 0.186 1.00 33.00 106 PRO A N 1
ATOM 836 C CA . PRO A 1 106 ? 6.470 16.893 1.314 1.00 33.00 106 PRO A CA 1
ATOM 837 C C . PRO A 1 106 ? 6.046 17.765 2.503 1.00 33.00 106 PRO A C 1
ATOM 839 O O . PRO A 1 106 ? 6.848 18.511 3.058 1.00 33.00 106 PRO A O 1
ATOM 842 N N . GLY A 1 107 ? 4.753 17.742 2.827 1.00 36.59 107 GLY A N 1
ATOM 843 C CA . GLY A 1 107 ? 4.138 18.586 3.860 1.00 36.59 107 GLY A CA 1
ATOM 844 C C . GLY A 1 107 ? 2.900 19.353 3.390 1.00 36.59 107 GLY A C 1
ATOM 845 O O . GLY A 1 107 ? 2.064 19.719 4.211 1.00 36.59 107 GLY A O 1
ATOM 846 N N . ALA A 1 108 ? 2.711 19.532 2.081 1.00 37.06 108 ALA A N 1
ATOM 847 C CA . ALA A 1 108 ? 1.465 20.058 1.533 1.00 37.06 108 ALA A CA 1
ATOM 848 C C . ALA A 1 108 ? 0.460 18.914 1.342 1.00 37.06 108 ALA A C 1
ATOM 850 O O . ALA A 1 108 ? 0.127 18.556 0.218 1.00 37.06 108 ALA A O 1
ATOM 851 N N . SER A 1 109 ? -0.007 18.302 2.434 1.00 44.31 109 SER A N 1
ATOM 852 C CA . SER A 1 109 ? -1.188 17.440 2.347 1.00 44.31 109 SER A CA 1
ATOM 853 C C . SER A 1 109 ? -2.402 18.351 2.121 1.00 44.31 109 SER A C 1
ATOM 855 O O . SER A 1 109 ? -2.734 19.137 3.013 1.00 44.31 109 SER A O 1
ATOM 857 N N . PRO A 1 110 ? -3.084 18.301 0.961 1.00 40.03 110 PRO A N 1
ATOM 858 C CA . PRO A 1 110 ? -4.224 19.171 0.668 1.00 40.03 110 PRO A CA 1
ATOM 859 C C . PRO A 1 110 ? -5.477 18.785 1.466 1.00 40.03 110 PRO A C 1
ATOM 861 O O . PRO A 1 110 ? -6.550 19.339 1.232 1.00 40.03 110 PRO A O 1
ATOM 864 N N . ILE A 1 111 ? -5.365 17.844 2.413 1.00 50.59 111 ILE A N 1
ATOM 865 C CA . ILE A 1 111 ? -6.456 17.374 3.264 1.00 50.59 111 ILE A CA 1
ATOM 866 C C . ILE A 1 111 ? -6.735 18.436 4.341 1.00 50.59 111 ILE A C 1
ATOM 868 O O . ILE A 1 111 ? -6.500 18.268 5.538 1.00 50.59 111 ILE A O 1
ATOM 872 N N . ALA A 1 112 ? -7.219 19.591 3.892 1.00 39.47 112 ALA A N 1
ATOM 873 C CA . ALA A 1 112 ? -7.790 20.620 4.731 1.00 39.47 112 ALA A CA 1
ATOM 874 C C . ALA A 1 112 ? -9.192 20.168 5.155 1.00 39.47 112 ALA A C 1
ATOM 876 O O . ALA A 1 112 ? -10.099 20.110 4.331 1.00 39.47 112 ALA A O 1
ATOM 877 N N . ARG A 1 113 ? -9.356 19.855 6.447 1.00 41.94 113 ARG A N 1
ATOM 878 C CA . ARG A 1 113 ? -10.627 19.885 7.206 1.00 41.94 113 ARG A CA 1
ATOM 879 C C . ARG A 1 113 ? -11.881 19.377 6.463 1.00 41.94 113 ARG A C 1
ATOM 881 O O . ARG A 1 113 ? -12.947 19.975 6.569 1.00 41.94 113 ARG A O 1
ATOM 888 N N . THR A 1 114 ? -11.776 18.269 5.739 1.00 42.09 114 THR A N 1
ATOM 889 C CA . THR A 1 114 ? -12.915 17.534 5.163 1.00 42.09 114 THR A CA 1
ATOM 890 C C . THR A 1 114 ? -13.003 16.172 5.837 1.00 42.09 114 THR A C 1
ATOM 892 O O . THR A 1 114 ? -11.992 15.678 6.327 1.00 42.09 114 THR A O 1
ATOM 895 N N . SER A 1 115 ? -14.202 15.586 5.936 1.00 46.31 115 SER A N 1
ATOM 896 C CA . SER A 1 115 ? -14.376 14.256 6.538 1.00 46.31 115 SER A CA 1
ATOM 897 C C . SER A 1 115 ? -13.704 13.197 5.641 1.00 46.31 115 SER A C 1
ATOM 899 O O . SER A 1 115 ? -14.146 13.017 4.507 1.00 46.31 115 SER A O 1
ATOM 901 N N . PRO A 1 116 ? -12.629 12.514 6.073 1.00 51.97 116 PRO A N 1
ATOM 902 C CA . PRO A 1 116 ? -11.780 11.740 5.153 1.00 51.97 116 PRO A CA 1
ATOM 903 C C . PRO A 1 116 ? -12.349 10.402 4.675 1.00 51.97 116 PRO A C 1
ATOM 905 O O . PRO A 1 116 ? -11.804 9.817 3.745 1.00 51.97 116 PRO A O 1
ATOM 908 N N . SER A 1 117 ? -13.475 9.942 5.226 1.00 51.50 117 SER A N 1
ATOM 909 C CA . SER A 1 117 ? -14.274 8.853 4.638 1.00 51.50 117 SER A CA 1
ATOM 910 C C . SER A 1 117 ? -14.846 9.209 3.258 1.00 51.50 117 SER A C 1
ATOM 912 O O . SER A 1 117 ? -15.397 8.348 2.585 1.00 51.50 117 SER A O 1
ATOM 914 N N . LEU A 1 118 ? -14.676 10.459 2.820 1.00 64.00 118 LEU A N 1
ATOM 915 C CA . LEU A 1 118 ? -15.017 10.941 1.490 1.00 64.00 118 LEU A CA 1
ATOM 916 C C . LEU A 1 118 ? -13.805 11.053 0.553 1.00 64.00 118 LEU A C 1
ATOM 918 O O . LEU A 1 118 ? -13.987 11.393 -0.609 1.00 64.00 118 LEU A O 1
ATOM 922 N N . LEU A 1 119 ? -12.570 10.832 1.016 1.00 77.62 119 LEU A N 1
ATOM 923 C CA . LEU A 1 119 ? -11.391 11.017 0.167 1.00 77.62 119 LEU A CA 1
ATOM 924 C C . LEU A 1 119 ? -11.151 9.804 -0.725 1.00 77.62 119 LEU A C 1
ATOM 926 O O . LEU A 1 119 ? -10.864 8.700 -0.253 1.00 77.62 119 LEU A O 1
ATOM 930 N N . VAL A 1 120 ? -11.236 10.049 -2.028 1.00 84.38 120 VAL A N 1
ATOM 931 C CA . VAL A 1 120 ? -11.144 9.035 -3.070 1.00 84.38 120 VAL A CA 1
ATOM 932 C C . VAL A 1 120 ? -10.224 9.528 -4.175 1.00 84.38 120 VAL A C 1
ATOM 934 O O . VAL A 1 120 ? -10.347 10.651 -4.663 1.00 84.38 120 VAL A O 1
ATOM 937 N N . TYR A 1 121 ? -9.297 8.673 -4.579 1.00 88.50 121 TYR A N 1
ATOM 938 C CA . TYR A 1 121 ? -8.516 8.850 -5.788 1.00 88.50 121 TYR A CA 1
ATOM 939 C C . TYR A 1 121 ? -9.326 8.412 -7.003 1.00 88.50 121 TYR A C 1
ATOM 941 O O . TYR A 1 121 ? -10.011 7.390 -6.970 1.00 88.50 121 TYR A O 1
ATOM 949 N N . THR A 1 122 ? -9.227 9.174 -8.085 1.00 89.00 122 THR A N 1
ATOM 950 C CA . THR A 1 122 ? -9.880 8.905 -9.369 1.00 89.00 122 THR A CA 1
ATOM 951 C C . THR A 1 122 ? -8.899 9.157 -10.504 1.00 89.00 122 THR A C 1
ATOM 953 O O . THR A 1 122 ? -8.095 10.087 -10.442 1.00 89.00 122 THR A O 1
ATOM 956 N N . TRP A 1 123 ? -8.956 8.328 -11.542 1.00 86.81 123 TRP A N 1
ATOM 957 C CA . TRP A 1 123 ? -8.140 8.532 -12.736 1.00 86.81 123 TRP A CA 1
ATOM 958 C C . TRP A 1 123 ? -8.801 9.545 -13.671 1.00 86.81 123 TRP A C 1
ATOM 960 O O . TRP A 1 123 ? -9.951 9.363 -14.075 1.00 86.81 123 TRP A O 1
ATOM 970 N N . GLY A 1 124 ? -8.068 10.603 -14.018 1.00 82.50 124 GLY A N 1
ATOM 971 C CA . GLY A 1 124 ? -8.447 11.541 -15.071 1.00 82.50 124 GLY A CA 1
ATOM 972 C C . GLY A 1 124 ? -8.222 10.957 -16.470 1.00 82.50 124 GLY A C 1
ATOM 973 O O . GLY A 1 124 ? -7.453 10.015 -16.655 1.00 82.50 124 GLY A O 1
ATOM 974 N N . GLU A 1 125 ? -8.855 11.549 -17.485 1.00 78.25 125 GLU A N 1
ATOM 975 C CA . GLU A 1 125 ? -8.765 11.085 -18.884 1.00 78.25 125 GLU A CA 1
ATOM 976 C C . GLU A 1 125 ? -7.341 11.133 -19.464 1.00 78.25 125 GLU A C 1
ATOM 978 O O . GLU A 1 125 ? -7.017 10.407 -20.399 1.00 78.25 125 GLU A O 1
ATOM 983 N N . ASN A 1 126 ? -6.477 11.981 -18.906 1.00 76.62 126 ASN A N 1
ATOM 984 C CA . ASN A 1 126 ? -5.080 12.136 -19.313 1.00 76.62 126 ASN A CA 1
ATOM 985 C C . ASN A 1 126 ? -4.111 11.188 -18.581 1.00 76.62 126 ASN A C 1
ATOM 987 O O . ASN A 1 126 ? -2.902 11.324 -18.758 1.00 76.62 126 ASN A O 1
ATOM 991 N N . GLY A 1 127 ? -4.620 10.276 -17.746 1.00 76.19 127 GLY A N 1
ATOM 992 C CA . GLY A 1 127 ? -3.795 9.377 -16.941 1.00 76.19 127 GLY A CA 1
ATOM 993 C C . GLY A 1 127 ? -3.263 9.986 -15.645 1.00 76.19 127 GLY A C 1
ATOM 994 O O . GLY A 1 127 ? -2.452 9.348 -14.989 1.00 76.19 127 GLY A O 1
ATOM 995 N N . SER A 1 128 ? -3.703 11.186 -15.251 1.00 82.12 128 SER A N 1
ATOM 996 C CA . SER A 1 128 ? -3.371 11.740 -13.931 1.00 82.12 128 SER A CA 1
ATOM 997 C C . SER A 1 128 ? -4.216 11.099 -12.829 1.00 82.12 128 SER A C 1
ATOM 999 O O . SER A 1 128 ? -5.402 10.813 -13.024 1.00 82.12 128 SER A O 1
ATOM 1001 N N . LEU A 1 129 ? -3.614 10.895 -11.656 1.00 86.06 129 LEU A N 1
ATOM 1002 C CA . LEU A 1 129 ? -4.317 10.424 -10.468 1.00 86.06 129 LEU A CA 1
ATOM 1003 C C . LEU A 1 129 ? -4.744 11.619 -9.610 1.00 86.06 129 LEU A C 1
ATOM 1005 O O . LEU A 1 129 ? -3.915 12.330 -9.046 1.00 86.06 129 LEU A O 1
ATOM 1009 N N . LEU A 1 130 ? -6.051 11.839 -9.498 1.00 84.62 130 LEU A N 1
ATOM 1010 C CA . LEU A 1 130 ? -6.629 12.993 -8.815 1.00 84.62 130 LEU A CA 1
ATOM 1011 C C . LEU A 1 130 ? -7.243 12.570 -7.483 1.00 84.62 130 LEU A C 1
ATOM 1013 O O . LEU A 1 130 ? -8.060 11.652 -7.444 1.00 84.62 130 LEU A O 1
ATOM 1017 N N . LEU A 1 131 ? -6.895 13.265 -6.399 1.00 83.12 131 LEU A N 1
ATOM 1018 C CA . LEU A 1 131 ? -7.558 13.114 -5.104 1.00 83.12 131 LEU A CA 1
ATOM 1019 C C . LEU A 1 131 ? -8.777 14.041 -5.041 1.00 83.12 131 LEU A C 1
ATOM 1021 O O . LEU A 1 131 ? -8.642 15.255 -5.188 1.00 83.12 131 LEU A O 1
ATOM 1025 N N . ALA A 1 132 ? -9.955 13.476 -4.797 1.00 73.81 132 ALA A N 1
ATOM 1026 C CA . ALA A 1 132 ? -11.212 14.207 -4.711 1.00 73.81 132 ALA A CA 1
ATOM 1027 C C . ALA A 1 132 ? -11.983 13.861 -3.430 1.00 73.81 132 ALA A C 1
ATOM 1029 O O . ALA A 1 132 ? -11.820 12.792 -2.843 1.00 73.81 132 ALA A O 1
ATOM 1030 N N . VAL A 1 133 ? -12.856 14.782 -3.015 1.00 69.06 133 VAL A N 1
ATOM 1031 C CA . VAL A 1 133 ? -13.853 14.547 -1.965 1.00 69.06 133 VAL A CA 1
ATOM 1032 C C . VAL A 1 133 ? -15.128 14.047 -2.640 1.00 69.06 133 VAL A C 1
ATOM 1034 O O . VAL A 1 133 ? -15.761 14.777 -3.402 1.00 69.06 133 VAL A O 1
ATOM 1037 N N . GLN A 1 134 ? -15.520 12.811 -2.367 1.00 65.25 134 GLN A N 1
ATOM 1038 C CA . GLN A 1 134 ? -16.777 12.238 -2.816 1.00 65.25 134 GLN A CA 1
ATOM 1039 C C . GLN A 1 134 ? -17.924 12.805 -1.972 1.00 65.25 134 GLN A C 1
ATOM 1041 O O . GLN A 1 134 ? -17.878 12.787 -0.750 1.00 65.25 134 GLN A O 1
ATOM 1046 N N . GLN A 1 135 ? -18.975 13.332 -2.596 1.00 52.78 135 GLN A N 1
ATOM 1047 C CA . GLN A 1 135 ? -20.174 13.745 -1.863 1.00 52.78 135 GLN A CA 1
ATOM 1048 C C . GLN A 1 135 ? -21.032 12.504 -1.604 1.00 52.78 135 GLN A C 1
ATOM 1050 O O . GLN A 1 135 ? -21.582 11.932 -2.544 1.00 52.78 135 GLN A O 1
ATOM 1055 N N . THR A 1 136 ? -21.157 12.061 -0.351 1.00 48.22 136 THR A N 1
ATOM 1056 C CA . THR A 1 136 ? -22.164 11.051 -0.008 1.00 48.22 136 THR A CA 1
ATOM 1057 C C . THR A 1 136 ? -23.530 11.728 0.082 1.00 48.22 136 THR A C 1
ATOM 1059 O O . THR A 1 136 ? -23.713 12.729 0.769 1.00 48.22 136 THR A O 1
ATOM 1062 N N . THR A 1 137 ? -24.522 11.177 -0.614 1.00 40.38 137 THR A N 1
ATOM 1063 C CA . THR A 1 137 ? -25.933 11.590 -0.504 1.00 40.38 137 THR A CA 1
ATOM 1064 C C . THR A 1 137 ? -26.588 11.114 0.799 1.00 40.38 137 THR A C 1
ATOM 1066 O O . THR A 1 137 ? -27.727 11.476 1.089 1.00 40.38 137 THR A O 1
ATOM 1069 N N . HIS A 1 138 ? -25.875 10.323 1.607 1.00 38.56 138 HIS A N 1
ATOM 1070 C CA . HIS A 1 138 ? -26.321 9.870 2.917 1.00 38.56 138 HIS A CA 1
ATOM 1071 C C . HIS A 1 138 ? -25.988 10.921 3.981 1.00 38.56 138 HIS A C 1
ATOM 1073 O O . HIS A 1 138 ? -24.835 11.112 4.359 1.00 38.56 138 HIS A O 1
ATOM 1079 N N . THR A 1 139 ? -27.025 11.576 4.499 1.00 32.72 139 THR A N 1
ATOM 1080 C CA . THR A 1 139 ? -27.007 12.623 5.537 1.00 32.72 139 THR A CA 1
ATOM 1081 C C . THR A 1 139 ? -26.527 12.153 6.920 1.00 32.72 139 THR A C 1
ATOM 1083 O O . THR A 1 139 ? -26.780 12.808 7.930 1.00 32.72 139 THR A O 1
ATOM 1086 N N . THR A 1 140 ? -25.819 11.026 7.020 1.00 37.00 140 THR A N 1
ATOM 1087 C CA . THR A 1 140 ? -25.244 10.550 8.282 1.00 37.00 140 THR A CA 1
ATOM 1088 C C . THR A 1 140 ? -23.981 9.728 8.004 1.00 37.00 140 THR A C 1
ATOM 1090 O O . THR A 1 140 ? -24.080 8.672 7.375 1.00 37.00 140 THR A O 1
ATOM 1093 N N . PRO A 1 141 ? -22.786 10.163 8.453 1.00 39.91 141 PRO A N 1
ATOM 1094 C CA . PRO A 1 141 ? -21.596 9.325 8.411 1.00 39.91 141 PRO A CA 1
ATOM 1095 C C . PRO A 1 141 ? -21.811 8.159 9.378 1.00 39.91 141 PRO A C 1
ATOM 1097 O O . PRO A 1 141 ? -21.726 8.303 10.597 1.00 39.91 141 PRO A O 1
ATOM 1100 N N . SER A 1 142 ? -22.166 7.002 8.831 1.00 41.62 142 SER A N 1
ATOM 1101 C CA . SER A 1 142 ? -22.323 5.785 9.614 1.00 41.62 142 SER A CA 1
ATOM 1102 C C . SER A 1 142 ? -20.939 5.372 10.108 1.00 41.62 142 SER A C 1
ATOM 1104 O O . SER A 1 142 ? -20.037 5.159 9.303 1.00 41.62 142 SER A O 1
ATOM 1106 N N . ARG A 1 143 ? -20.766 5.213 11.425 1.00 43.81 143 ARG A N 1
ATOM 1107 C CA . ARG A 1 143 ? -19.543 4.690 12.084 1.00 43.81 143 ARG A CA 1
ATOM 1108 C C . ARG A 1 143 ? -19.183 3.241 11.677 1.00 43.81 143 ARG A C 1
ATOM 1110 O O . ARG A 1 143 ? -18.333 2.619 12.300 1.00 43.81 143 ARG A O 1
ATOM 1117 N N . THR A 1 144 ? -19.865 2.705 10.667 1.00 48.59 144 THR A N 1
ATOM 1118 C CA . THR A 1 144 ? -19.900 1.313 10.206 1.00 48.59 144 THR A CA 1
ATOM 1119 C C . THR A 1 144 ? -19.693 1.228 8.690 1.00 48.59 144 THR A C 1
ATOM 1121 O O . THR A 1 144 ? -20.259 0.346 8.047 1.00 48.59 144 THR A O 1
ATOM 1124 N N . SER A 1 145 ? -18.983 2.187 8.089 1.00 52.72 145 SER A N 1
ATOM 1125 C CA . SER A 1 145 ? -18.754 2.236 6.641 1.00 52.72 145 SER A CA 1
ATOM 1126 C C . SER A 1 145 ? -17.986 0.991 6.164 1.00 52.72 145 SER A C 1
ATOM 1128 O O . SER A 1 145 ? -16.761 0.995 6.071 1.00 52.72 145 SER A O 1
ATOM 1130 N N . ASN A 1 146 ? -18.727 -0.059 5.804 1.00 59.53 146 ASN A N 1
ATOM 1131 C CA . ASN A 1 146 ? -18.276 -1.217 5.025 1.00 59.53 146 ASN A CA 1
ATOM 1132 C C . ASN A 1 146 ? -18.187 -0.887 3.524 1.00 59.53 146 ASN A C 1
ATOM 1134 O O . ASN A 1 146 ? -18.192 -1.791 2.687 1.00 59.53 146 ASN A O 1
ATOM 1138 N N . ASP A 1 147 ? -18.144 0.399 3.177 1.00 72.81 147 ASP A N 1
ATOM 1139 C CA . ASP A 1 147 ? -17.979 0.835 1.802 1.00 72.81 147 ASP A CA 1
ATOM 1140 C C . ASP A 1 147 ? -16.657 0.292 1.259 1.00 72.81 147 ASP A C 1
ATOM 1142 O O . ASP A 1 147 ? -15.637 0.234 1.962 1.00 72.81 147 ASP A O 1
ATOM 1146 N N . SER A 1 148 ? -16.695 -0.144 0.002 1.00 83.50 148 SER A N 1
ATOM 1147 C CA . SER A 1 148 ? -15.522 -0.678 -0.682 1.00 83.50 148 SER A CA 1
ATOM 1148 C C . SER A 1 148 ? -14.374 0.323 -0.590 1.00 83.50 148 SER A C 1
ATOM 1150 O O . SER A 1 148 ? -14.535 1.504 -0.897 1.00 83.50 148 SER A O 1
ATOM 1152 N N . VAL A 1 149 ? -13.193 -0.159 -0.199 1.00 87.69 149 VAL A N 1
ATOM 1153 C CA . VAL A 1 149 ? -11.976 0.666 -0.213 1.00 87.69 149 VAL A CA 1
ATOM 1154 C C . VAL A 1 149 ? -11.460 0.898 -1.634 1.00 87.69 149 VAL A C 1
ATOM 1156 O O . VAL A 1 149 ? -10.596 1.751 -1.840 1.00 87.69 149 VAL A O 1
ATOM 1159 N N . GLY A 1 150 ? -12.024 0.189 -2.615 1.00 86.19 150 GLY A N 1
ATOM 1160 C CA . GLY A 1 150 ? -11.597 0.180 -4.004 1.00 86.19 150 GLY A CA 1
ATOM 1161 C C . GLY A 1 150 ? -10.307 -0.605 -4.207 1.00 86.19 150 GLY A C 1
ATOM 1162 O O . GLY A 1 150 ? -9.791 -1.248 -3.296 1.00 86.19 150 GLY A O 1
ATOM 1163 N N . ASN A 1 151 ? -9.802 -0.568 -5.435 1.00 87.94 151 ASN A N 1
ATOM 1164 C CA . ASN A 1 151 ? -8.577 -1.258 -5.810 1.00 87.94 151 ASN A CA 1
ATOM 1165 C C . ASN A 1 151 ? -7.654 -0.290 -6.568 1.00 87.94 151 ASN A C 1
ATOM 1167 O O . ASN A 1 151 ? -8.040 0.153 -7.654 1.00 87.94 151 ASN A O 1
ATOM 1171 N N . PRO A 1 152 ? -6.457 0.029 -6.049 1.00 91.69 152 PRO A N 1
ATOM 1172 C CA . PRO A 1 152 ? -5.500 0.867 -6.757 1.00 91.69 152 PRO A CA 1
ATOM 1173 C C . PRO A 1 152 ? -4.900 0.146 -7.968 1.00 91.69 152 PRO A C 1
ATOM 1175 O O . PRO A 1 152 ? -4.434 0.805 -8.888 1.00 91.69 152 PRO A O 1
ATOM 1178 N N . ASP A 1 153 ? -4.995 -1.182 -8.045 1.00 89.62 153 ASP A N 1
ATOM 1179 C CA . ASP A 1 153 ? -4.483 -2.007 -9.143 1.00 89.62 153 ASP A CA 1
ATOM 1180 C C . ASP A 1 153 ? -5.475 -2.081 -10.326 1.00 89.62 153 ASP A C 1
ATOM 1182 O O . ASP A 1 153 ? -5.857 -3.163 -10.783 1.00 89.62 153 ASP A O 1
ATOM 1186 N N . GLY A 1 154 ? -5.954 -0.928 -10.806 1.00 88.19 154 GLY A N 1
ATOM 1187 C CA . GLY A 1 154 ? -6.828 -0.832 -11.984 1.00 88.19 154 GLY A CA 1
ATOM 1188 C C . GLY A 1 154 ? -8.287 -0.462 -11.718 1.00 88.19 154 GLY A C 1
ATOM 1189 O O . GLY A 1 154 ? -9.102 -0.462 -12.644 1.00 88.19 154 GLY A O 1
ATOM 1190 N N . GLY A 1 155 ? -8.657 -0.148 -10.477 1.00 87.69 155 GLY A N 1
ATOM 1191 C CA . GLY A 1 155 ? -9.965 0.429 -10.181 1.00 87.69 155 GLY A CA 1
ATOM 1192 C C . GLY A 1 155 ? -10.094 1.844 -10.751 1.00 87.69 155 GLY A C 1
ATOM 1193 O O . GLY A 1 155 ? -9.142 2.621 -10.757 1.00 87.69 155 GLY A O 1
ATOM 1194 N N . LYS A 1 156 ? -11.299 2.214 -11.207 1.00 87.38 156 LYS A N 1
ATOM 1195 C CA . LYS A 1 156 ? -11.590 3.596 -11.646 1.00 87.38 156 LYS A CA 1
ATOM 1196 C C . LYS A 1 156 ? -11.431 4.611 -10.513 1.00 87.38 156 LYS A C 1
ATOM 1198 O O . LYS A 1 156 ? -11.095 5.767 -10.759 1.00 87.38 156 LYS A O 1
ATOM 1203 N N . SER A 1 157 ? -11.698 4.161 -9.292 1.00 87.75 157 SER A N 1
ATOM 1204 C CA . SER A 1 157 ? -11.581 4.945 -8.077 1.00 87.75 157 SER A CA 1
ATOM 1205 C C . SER A 1 157 ? -11.254 4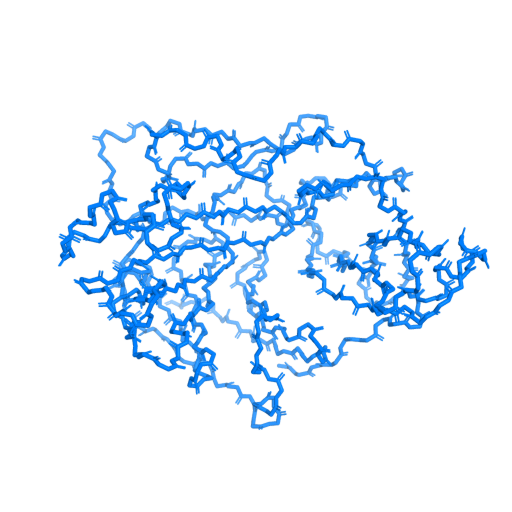.057 -6.883 1.00 87.75 157 SER A C 1
ATOM 1207 O O . SER A 1 157 ? -11.654 2.889 -6.851 1.00 87.75 157 SER A O 1
ATOM 1209 N N . PHE A 1 158 ? -10.574 4.614 -5.887 1.00 90.12 158 PHE A N 1
ATOM 1210 C CA . PHE A 1 158 ? -10.263 3.929 -4.634 1.00 90.12 158 PHE A CA 1
ATOM 1211 C C . PHE A 1 158 ? -10.042 4.932 -3.501 1.00 90.12 158 PHE A C 1
ATOM 1213 O O . PHE A 1 158 ? -9.618 6.062 -3.723 1.00 90.12 158 PHE A O 1
ATOM 1220 N N . SER A 1 159 ? -10.368 4.535 -2.277 1.00 89.62 159 SER A N 1
ATOM 1221 C CA . SER A 1 159 ? -10.232 5.390 -1.097 1.00 89.62 159 SER A CA 1
ATOM 1222 C C . SER A 1 159 ? -8.776 5.513 -0.643 1.00 89.62 159 SER A C 1
ATOM 1224 O O . SER A 1 159 ? -7.920 4.723 -1.046 1.00 89.62 159 SER A O 1
ATOM 1226 N N . ILE A 1 160 ? -8.507 6.448 0.269 1.00 86.62 160 ILE A N 1
ATOM 1227 C CA . ILE A 1 160 ? -7.210 6.562 0.960 1.00 86.62 160 ILE A CA 1
ATOM 1228 C C . ILE A 1 160 ? -6.869 5.356 1.859 1.00 86.62 160 ILE A C 1
ATOM 1230 O O . ILE A 1 160 ? -5.739 5.245 2.332 1.00 86.62 160 ILE A O 1
ATOM 1234 N N . TRP A 1 161 ? -7.835 4.465 2.116 1.00 90.94 161 TRP A N 1
ATOM 1235 C CA . TRP A 1 161 ? -7.678 3.274 2.954 1.00 90.94 161 TRP A CA 1
ATOM 1236 C C . TRP A 1 161 ? -7.058 2.125 2.163 1.00 90.94 161 TRP A C 1
ATOM 1238 O O . TRP A 1 161 ? -7.701 1.119 1.871 1.00 90.94 161 TRP A O 1
ATOM 1248 N N . GLN A 1 162 ? -5.799 2.321 1.792 1.00 92.75 162 GLN A N 1
ATOM 1249 C CA . GLN A 1 162 ? -4.943 1.325 1.152 1.00 92.75 162 GLN A CA 1
ATOM 1250 C C . GLN A 1 162 ? -3.994 0.697 2.178 1.00 92.75 162 GLN A C 1
ATOM 1252 O O . GLN A 1 162 ? -3.963 1.152 3.323 1.00 92.75 162 GLN A O 1
ATOM 1257 N N . PRO A 1 163 ? -3.239 -0.359 1.831 1.00 93.12 163 PRO A N 1
ATOM 1258 C CA . PRO A 1 163 ? -2.275 -0.938 2.753 1.00 93.12 163 PRO A CA 1
ATOM 1259 C C . PRO A 1 163 ? -1.342 0.093 3.394 1.00 93.12 163 PRO A C 1
ATOM 1261 O O . PRO A 1 163 ? -0.841 1.001 2.727 1.00 93.12 163 PRO A O 1
ATOM 1264 N N . GLY A 1 164 ? -1.111 -0.024 4.697 1.00 92.19 164 GLY A N 1
ATOM 1265 C CA . GLY A 1 164 ? -0.332 0.967 5.426 1.00 92.19 164 GLY A CA 1
ATOM 1266 C C . GLY A 1 164 ? -0.124 0.641 6.895 1.00 92.19 164 GLY A C 1
ATOM 1267 O O . GLY A 1 164 ? -0.695 -0.292 7.449 1.00 92.19 164 GLY A O 1
ATOM 1268 N N . TRP A 1 165 ? 0.723 1.431 7.534 1.00 91.75 165 TRP A N 1
ATOM 1269 C CA . TRP A 1 165 ? 1.140 1.260 8.913 1.00 91.75 165 TRP A CA 1
ATOM 1270 C C . TRP A 1 165 ? 0.319 2.127 9.852 1.00 91.75 165 TRP A C 1
ATOM 1272 O O . TRP A 1 165 ? 0.281 3.354 9.708 1.00 91.75 165 TRP A O 1
ATOM 1282 N N . VAL A 1 166 ? -0.230 1.498 10.887 1.00 93.00 166 VAL A N 1
ATOM 1283 C CA . VAL A 1 166 ? -0.660 2.191 12.101 1.00 93.00 166 VAL A CA 1
ATOM 1284 C C . VAL A 1 166 ? 0.447 2.159 13.141 1.00 93.00 166 VAL A C 1
ATOM 1286 O O . VAL A 1 166 ? 1.247 1.225 13.186 1.00 93.00 166 VAL A O 1
ATOM 1289 N N . GLY A 1 167 ? 0.503 3.171 13.998 1.00 89.50 167 GLY A N 1
ATOM 1290 C CA . GLY A 1 167 ? 1.417 3.173 15.134 1.00 89.50 167 GLY A CA 1
ATOM 1291 C C . GLY A 1 167 ? 0.972 4.106 16.244 1.00 89.50 167 GLY A C 1
ATOM 1292 O O . GLY A 1 167 ? 0.279 5.086 15.977 1.00 89.50 167 GLY A O 1
ATOM 1293 N N . LEU A 1 168 ? 1.395 3.818 17.474 1.00 88.44 168 LEU A N 1
ATOM 1294 C CA . LEU A 1 168 ? 1.193 4.691 18.627 1.00 88.44 168 LEU A CA 1
ATOM 1295 C C . LEU A 1 168 ? 2.517 5.354 19.020 1.00 88.44 168 LEU A C 1
ATOM 1297 O O . LEU A 1 168 ? 3.441 4.688 19.486 1.00 88.44 168 LEU A O 1
ATOM 1301 N N . THR A 1 169 ? 2.591 6.674 18.872 1.00 84.31 169 THR A N 1
ATOM 1302 C CA . THR A 1 169 ? 3.768 7.465 19.245 1.00 84.31 169 THR A CA 1
ATOM 1303 C C . THR A 1 169 ? 3.562 8.080 20.626 1.00 84.31 169 THR A C 1
ATOM 1305 O O . THR A 1 169 ? 2.657 8.888 20.818 1.00 84.31 169 THR A O 1
ATOM 1308 N N . THR A 1 170 ? 4.401 7.707 21.594 1.00 81.62 170 THR A N 1
ATOM 1309 C CA . THR A 1 170 ? 4.345 8.193 22.989 1.00 81.62 170 THR A CA 1
ATOM 1310 C C . THR A 1 170 ? 5.586 8.971 23.417 1.00 81.62 170 THR A C 1
ATOM 1312 O O . THR A 1 170 ? 5.634 9.470 24.534 1.00 81.62 170 THR A O 1
ATOM 1315 N N . GLN A 1 171 ? 6.608 9.086 22.573 1.00 73.88 171 GLN A N 1
ATOM 1316 C CA . GLN A 1 171 ? 7.855 9.779 22.895 1.00 73.88 171 GLN A CA 1
ATOM 1317 C C . GLN A 1 171 ? 8.263 10.666 21.733 1.00 73.88 171 GLN A C 1
ATOM 1319 O O . GLN A 1 171 ? 8.307 10.160 20.618 1.00 73.88 171 GLN A O 1
ATOM 1324 N N . THR A 1 172 ? 8.666 11.905 22.023 1.00 67.12 172 THR A N 1
ATOM 1325 C CA . THR A 1 172 ? 9.758 12.611 21.325 1.00 67.12 172 THR A CA 1
ATOM 1326 C C . THR A 1 172 ? 10.132 13.885 22.101 1.00 67.12 172 THR A C 1
ATOM 1328 O O . THR A 1 172 ? 9.282 14.563 22.666 1.00 67.12 172 THR A O 1
ATOM 1331 N N . GLY A 1 173 ? 11.441 14.168 22.187 1.00 54.75 173 GLY A N 1
ATOM 1332 C CA . GLY A 1 173 ? 12.022 15.287 22.950 1.00 54.75 173 GLY A CA 1
ATOM 1333 C C . GLY A 1 173 ? 12.398 14.962 24.412 1.00 54.75 173 GLY A C 1
ATOM 1334 O O . GLY A 1 173 ? 11.558 14.647 25.248 1.00 54.75 173 GLY A O 1
ATOM 1335 N N . ARG A 1 174 ? 13.696 15.065 24.758 1.00 58.84 174 ARG A N 1
ATOM 1336 C CA . ARG A 1 174 ? 14.272 14.921 26.127 1.00 58.84 174 ARG A CA 1
ATOM 1337 C C . ARG A 1 174 ? 13.996 13.597 26.873 1.00 58.84 174 ARG A C 1
ATOM 1339 O O . ARG A 1 174 ? 14.151 13.556 28.091 1.00 58.84 174 ARG A O 1
ATOM 1346 N N . GLY A 1 175 ? 13.598 12.530 26.176 1.00 64.62 175 GLY A N 1
ATOM 1347 C CA . GLY A 1 175 ? 13.330 11.218 26.785 1.00 64.62 175 GLY A CA 1
ATOM 1348 C C . GLY A 1 175 ? 12.066 11.164 27.653 1.00 64.62 175 GLY A C 1
ATOM 1349 O O . GLY A 1 175 ? 11.936 10.264 28.480 1.00 64.62 175 GLY A O 1
ATOM 1350 N N . LYS A 1 176 ? 11.143 12.126 27.504 1.00 64.38 176 LYS A N 1
ATOM 1351 C CA . LYS A 1 176 ? 9.862 12.125 28.223 1.00 64.38 176 LYS A CA 1
ATOM 1352 C C . LYS A 1 176 ? 8.795 11.368 27.433 1.00 64.38 176 LYS A C 1
ATOM 1354 O O . LYS A 1 176 ? 8.699 11.505 26.217 1.00 64.38 176 LYS A O 1
ATOM 1359 N N . VAL A 1 177 ? 7.985 10.588 28.147 1.00 71.50 177 VAL A N 1
ATOM 1360 C CA . VAL A 1 177 ? 6.809 9.908 27.592 1.00 71.50 177 VAL A CA 1
ATOM 1361 C C . VAL A 1 177 ? 5.603 10.842 27.717 1.00 71.50 177 VAL A C 1
ATOM 1363 O O . VAL A 1 177 ? 5.267 11.276 28.819 1.00 71.50 177 VAL A O 1
ATOM 1366 N N . HIS A 1 178 ? 4.956 11.144 26.597 1.00 71.62 178 HIS A N 1
ATOM 1367 C CA . HIS A 1 178 ? 3.690 11.860 26.519 1.00 71.62 178 HIS A CA 1
ATOM 1368 C C . HIS A 1 178 ? 2.553 10.836 26.469 1.00 71.62 178 HIS A C 1
ATOM 1370 O O . HIS A 1 178 ? 2.455 10.045 25.529 1.00 71.62 178 HIS A O 1
ATOM 1376 N N . LEU A 1 179 ? 1.721 10.827 27.515 1.00 73.81 179 LEU A N 1
ATOM 1377 C CA . LEU A 1 179 ? 0.526 9.990 27.611 1.00 73.81 179 LEU A CA 1
ATOM 1378 C C . LEU A 1 179 ? -0.730 10.876 27.744 1.00 73.81 179 LEU A C 1
ATOM 1380 O O . LEU A 1 179 ? -0.707 11.811 28.549 1.00 73.81 179 LEU A O 1
ATOM 1384 N N . PRO A 1 180 ? -1.819 10.579 27.007 1.00 73.38 180 PRO A N 1
ATOM 1385 C CA . PRO A 1 180 ? -1.898 9.552 25.962 1.00 73.38 180 PRO A CA 1
ATOM 1386 C C . PRO A 1 180 ? -0.970 9.892 24.782 1.00 73.38 180 PRO A C 1
ATOM 1388 O O . PRO A 1 180 ? -0.688 11.060 24.531 1.00 73.38 180 PRO A O 1
ATOM 1391 N N . GLY A 1 181 ? -0.448 8.871 24.100 1.00 83.38 181 GLY A N 1
ATOM 1392 C CA . GLY A 1 181 ? 0.289 9.078 22.852 1.00 83.38 181 GLY A CA 1
ATOM 1393 C C . GLY A 1 181 ? -0.640 9.485 21.707 1.00 83.38 181 GLY A C 1
ATOM 1394 O O . GLY A 1 181 ? -1.845 9.640 21.890 1.00 83.38 181 GLY A O 1
ATOM 1395 N N . ALA A 1 182 ? -0.083 9.604 20.508 1.00 87.31 182 ALA A N 1
ATOM 1396 C CA . ALA A 1 182 ? -0.832 9.867 19.286 1.00 87.31 182 ALA A CA 1
ATOM 1397 C C . ALA A 1 182 ? -0.820 8.652 18.358 1.00 87.31 182 ALA A C 1
ATOM 1399 O O . ALA A 1 182 ? 0.246 8.118 18.037 1.00 87.31 182 ALA A O 1
ATOM 1400 N N . TYR A 1 183 ? -1.994 8.247 17.877 1.00 90.75 183 TYR A N 1
ATOM 1401 C CA . TYR A 1 183 ? -2.081 7.275 16.795 1.00 90.75 183 TYR A CA 1
ATOM 1402 C C . TYR A 1 183 ? -1.764 7.924 15.451 1.00 90.75 183 TYR A C 1
ATOM 1404 O O . TYR A 1 183 ? -2.274 9.000 15.134 1.00 90.75 183 TYR A O 1
ATOM 1412 N N . SER A 1 184 ? -0.974 7.233 14.640 1.00 89.94 184 SER A N 1
ATOM 1413 C CA . SER A 1 184 ? -0.561 7.666 13.307 1.00 89.94 184 SER A CA 1
ATOM 1414 C C . SER A 1 184 ? -0.925 6.638 12.242 1.00 89.94 184 SER A C 1
ATOM 1416 O O . SER A 1 184 ? -1.059 5.449 12.530 1.00 89.94 184 SER A O 1
ATOM 1418 N N . TRP A 1 185 ? -1.066 7.122 11.013 1.00 91.31 185 TRP A N 1
ATOM 1419 C CA . TRP A 1 185 ? -1.297 6.357 9.795 1.00 91.31 185 TRP A CA 1
ATOM 1420 C C . TRP A 1 185 ? -0.265 6.747 8.749 1.00 91.31 185 TRP A C 1
ATOM 1422 O O . TRP A 1 185 ? -0.029 7.938 8.538 1.00 91.31 185 TRP A O 1
ATOM 1432 N N . ASN A 1 186 ? 0.325 5.756 8.086 1.00 88.88 186 ASN A N 1
ATOM 1433 C CA . ASN A 1 186 ? 1.233 5.970 6.965 1.00 88.88 186 ASN A CA 1
ATOM 1434 C C . ASN A 1 186 ? 0.983 4.894 5.909 1.00 88.88 186 ASN A C 1
ATOM 1436 O O . ASN A 1 186 ? 1.293 3.728 6.136 1.00 88.88 186 ASN A O 1
ATOM 1440 N N . SER A 1 187 ? 0.443 5.276 4.762 1.00 88.38 187 SER A N 1
ATOM 1441 C CA . SER A 1 187 ? 0.242 4.394 3.615 1.00 88.38 187 SER A CA 1
ATOM 1442 C C . SER A 1 187 ? 1.111 4.867 2.461 1.00 88.38 187 SER A C 1
ATOM 1444 O O . SER A 1 187 ? 1.135 6.060 2.155 1.00 88.38 187 SER A O 1
ATOM 1446 N N . TYR A 1 188 ? 1.820 3.920 1.854 1.00 87.38 188 TYR A N 1
ATOM 1447 C CA . TYR A 1 188 ? 2.594 4.096 0.633 1.00 87.38 188 TYR A CA 1
ATOM 1448 C C . TYR A 1 188 ? 2.223 2.939 -0.277 1.00 87.38 188 TYR A C 1
ATOM 1450 O O . TYR A 1 188 ? 2.300 1.778 0.134 1.00 87.38 188 TYR A O 1
ATOM 1458 N N . PHE A 1 189 ? 1.742 3.254 -1.470 1.00 88.88 189 PHE A N 1
ATOM 1459 C CA . PHE A 1 189 ? 1.304 2.238 -2.410 1.00 88.88 189 PHE A CA 1
ATOM 1460 C C . PHE A 1 189 ? 1.480 2.709 -3.849 1.00 88.88 189 PHE A C 1
ATOM 1462 O O . PHE A 1 189 ? 1.755 3.872 -4.144 1.00 88.88 189 PHE A O 1
ATOM 1469 N N . THR A 1 190 ? 1.316 1.766 -4.761 1.00 91.81 190 THR A N 1
ATOM 1470 C CA . THR A 1 190 ? 1.323 1.994 -6.200 1.00 91.81 190 THR A CA 1
ATOM 1471 C C . THR A 1 190 ? -0.105 1.947 -6.734 1.00 91.81 190 THR A C 1
ATOM 1473 O O . THR A 1 190 ? -0.939 1.219 -6.201 1.00 91.81 190 THR A O 1
ATOM 1476 N N . ALA A 1 191 ? -0.395 2.726 -7.777 1.00 92.88 191 ALA A N 1
ATOM 1477 C CA . ALA A 1 191 ? -1.693 2.729 -8.437 1.00 92.88 191 ALA A CA 1
ATOM 1478 C C . ALA A 1 191 ? -1.553 2.522 -9.947 1.00 92.88 191 ALA A C 1
ATOM 1480 O O . ALA A 1 191 ? -0.810 3.235 -10.622 1.00 92.88 191 ALA A O 1
ATOM 1481 N N . TRP A 1 192 ? -2.331 1.585 -10.481 1.00 93.50 192 TRP A N 1
ATOM 1482 C CA . TRP A 1 192 ? -2.517 1.349 -11.904 1.00 93.50 192 TRP A CA 1
ATOM 1483 C C . TRP A 1 192 ? -3.793 2.005 -12.414 1.00 93.50 192 TRP A C 1
ATOM 1485 O O . TRP A 1 192 ? -4.873 1.886 -11.830 1.00 93.50 192 TRP A O 1
ATOM 1495 N N . SER A 1 193 ? -3.671 2.636 -13.573 1.00 92.56 193 SER A N 1
ATOM 1496 C CA . SER A 1 193 ? -4.828 3.079 -14.349 1.00 92.56 193 SER A CA 1
ATOM 1497 C C . SER A 1 193 ? -5.685 1.892 -14.808 1.00 92.56 193 SER A C 1
ATOM 1499 O O . SER A 1 193 ? -5.159 0.793 -15.022 1.00 92.56 193 SER A O 1
ATOM 1501 N N . PRO A 1 194 ? -7.006 2.079 -14.996 1.00 91.06 194 PRO A N 1
ATOM 1502 C CA . PRO A 1 194 ? -7.901 0.990 -15.386 1.00 91.06 194 PRO A CA 1
ATOM 1503 C C . PRO A 1 194 ? -7.537 0.328 -16.716 1.00 91.06 194 PRO A C 1
ATOM 1505 O O . PRO A 1 194 ? -7.677 -0.886 -16.866 1.00 91.06 194 PRO A O 1
ATOM 1508 N N . ASP A 1 195 ? -7.032 1.108 -17.672 1.00 91.12 195 ASP A N 1
ATOM 1509 C CA . ASP A 1 195 ? -6.556 0.619 -18.970 1.00 91.12 195 ASP A CA 1
ATOM 1510 C C . ASP A 1 195 ? -5.159 -0.031 -18.898 1.00 91.12 195 ASP A C 1
ATOM 1512 O O . ASP A 1 195 ? -4.691 -0.624 -19.871 1.00 91.12 195 ASP A O 1
ATOM 1516 N N . GLY A 1 196 ? -4.497 0.040 -17.739 1.00 91.06 196 GLY A N 1
ATOM 1517 C CA . GLY A 1 196 ? -3.173 -0.515 -17.505 1.00 91.06 196 GLY A CA 1
ATOM 1518 C C . GLY A 1 196 ? -2.054 0.236 -18.229 1.00 91.06 196 GLY A C 1
ATOM 1519 O O . GLY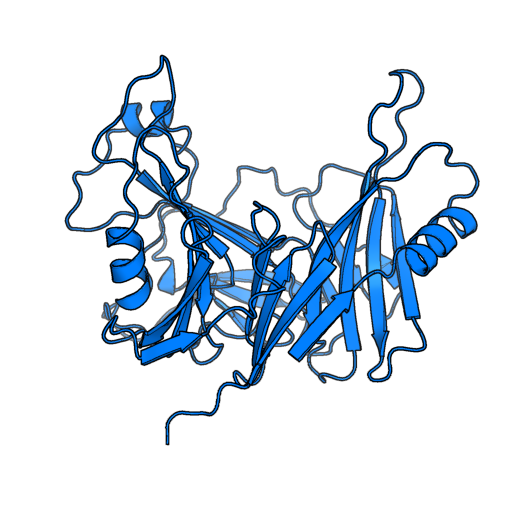 A 1 196 ? -0.987 -0.346 -18.452 1.00 91.06 196 GLY A O 1
ATOM 1520 N N . ARG A 1 197 ? -2.283 1.482 -18.655 1.00 92.06 197 ARG A N 1
ATOM 1521 C CA . ARG A 1 197 ? -1.281 2.287 -19.360 1.00 92.06 197 ARG A CA 1
ATOM 1522 C C . ARG A 1 197 ? -0.380 3.061 -18.407 1.00 92.06 197 ARG A C 1
ATOM 1524 O O . ARG A 1 197 ? 0.828 3.109 -18.613 1.00 92.06 197 ARG A O 1
ATOM 1531 N N . TYR A 1 198 ? -0.973 3.666 -17.393 1.00 92.50 198 TYR A N 1
ATOM 1532 C CA . TYR A 1 198 ? -0.305 4.502 -16.405 1.00 92.50 198 TYR A CA 1
ATOM 1533 C C . TYR A 1 198 ? -0.089 3.770 -15.084 1.00 92.50 198 TYR A C 1
ATOM 1535 O O . TYR A 1 198 ? -0.965 3.017 -14.642 1.00 92.50 198 TYR A O 1
ATOM 1543 N N . LEU A 1 199 ? 1.059 4.044 -14.464 1.00 93.06 199 LEU A N 1
ATOM 1544 C CA . LEU A 1 199 ? 1.450 3.563 -13.143 1.00 93.06 199 LEU A CA 1
ATOM 1545 C C . LEU A 1 199 ? 1.980 4.732 -12.313 1.00 93.06 199 LEU A C 1
ATOM 1547 O O . LEU A 1 199 ? 2.934 5.388 -12.727 1.00 93.06 199 LEU A O 1
ATOM 1551 N N . VAL A 1 200 ? 1.402 4.958 -11.137 1.00 91.38 200 VAL A N 1
ATOM 1552 C CA . VAL A 1 200 ? 1.955 5.869 -10.129 1.00 91.38 200 VAL A CA 1
ATOM 1553 C C . VAL A 1 200 ? 2.641 5.038 -9.052 1.00 91.38 200 VAL A C 1
ATOM 1555 O O . VAL A 1 200 ? 2.040 4.110 -8.506 1.00 91.38 200 VAL A O 1
ATOM 1558 N N . ASP A 1 201 ? 3.897 5.353 -8.756 1.00 88.94 201 ASP A N 1
ATOM 1559 C CA . ASP A 1 201 ? 4.639 4.810 -7.620 1.00 88.94 201 ASP A CA 1
ATOM 1560 C C . ASP A 1 201 ? 4.622 5.798 -6.451 1.00 88.94 201 ASP A C 1
ATOM 1562 O O . ASP A 1 201 ? 4.657 7.017 -6.646 1.00 88.94 201 ASP A O 1
ATOM 1566 N N . ASN A 1 202 ? 4.635 5.243 -5.240 1.00 84.62 202 ASN A N 1
ATOM 1567 C CA . ASN A 1 202 ? 4.754 5.969 -3.979 1.00 84.62 202 ASN A CA 1
ATOM 1568 C C . ASN A 1 202 ? 3.596 6.929 -3.648 1.00 84.62 202 ASN A C 1
ATOM 1570 O O . ASN A 1 202 ? 3.809 7.935 -2.983 1.00 84.62 202 ASN A O 1
ATOM 1574 N N . VAL A 1 203 ? 2.358 6.610 -4.043 1.00 87.38 203 VAL A N 1
ATOM 1575 C CA . VAL A 1 203 ? 1.174 7.350 -3.578 1.00 87.38 203 VAL A CA 1
ATOM 1576 C C . VAL A 1 203 ? 1.145 7.318 -2.049 1.00 87.38 203 VAL A C 1
ATOM 1578 O O . VAL A 1 203 ? 0.994 6.254 -1.450 1.00 87.38 203 VAL A O 1
ATOM 1581 N N . SER A 1 204 ? 1.317 8.485 -1.422 1.00 85.06 204 SER A N 1
ATOM 1582 C CA . SER A 1 204 ? 1.483 8.596 0.027 1.00 85.06 204 SER A CA 1
ATOM 1583 C C . SER A 1 204 ? 0.271 9.219 0.715 1.00 85.06 204 SER A C 1
ATOM 1585 O O . SER A 1 204 ? -0.162 10.314 0.346 1.00 85.06 204 SER A O 1
ATOM 1587 N N . VAL A 1 205 ? -0.200 8.586 1.788 1.00 86.06 205 VAL A N 1
ATOM 1588 C CA . VAL A 1 205 ? -1.175 9.161 2.723 1.00 86.06 205 VAL A CA 1
ATOM 1589 C C . VAL A 1 205 ? -0.605 9.075 4.130 1.00 86.06 205 VAL A C 1
ATOM 1591 O O . VAL A 1 205 ? -0.371 7.986 4.650 1.00 86.06 205 VAL A O 1
ATOM 1594 N N . MET A 1 206 ? -0.409 10.227 4.765 1.00 86.31 206 MET A N 1
ATOM 1595 C CA . MET A 1 206 ? 0.067 10.321 6.143 1.00 86.31 206 MET A CA 1
ATOM 1596 C C . MET A 1 206 ? -0.933 11.108 6.980 1.00 86.31 206 MET A C 1
ATOM 1598 O O . MET A 1 206 ? -1.477 12.120 6.533 1.00 86.31 206 MET A O 1
ATOM 1602 N N . GLY A 1 207 ? -1.166 10.660 8.207 1.00 87.50 207 GLY A N 1
ATOM 1603 C CA . GLY A 1 207 ? -2.075 11.351 9.106 1.00 87.50 207 GLY A CA 1
ATOM 1604 C C . GLY A 1 207 ? -2.021 10.843 10.534 1.00 87.50 207 GLY A C 1
ATOM 1605 O O . GLY A 1 207 ? -1.266 9.933 10.875 1.00 87.50 207 GLY A O 1
ATOM 1606 N N . ARG A 1 208 ? -2.847 11.456 11.374 1.00 89.62 208 ARG A N 1
ATOM 1607 C CA . ARG A 1 208 ? -3.071 11.071 12.768 1.00 89.62 208 ARG A CA 1
ATOM 1608 C C . ARG A 1 208 ? -4.541 10.777 13.005 1.00 89.62 208 ARG A C 1
ATOM 1610 O O . ARG A 1 208 ? -5.384 11.346 12.320 1.00 89.62 208 ARG A O 1
ATOM 1617 N N . PHE A 1 209 ? -4.851 9.939 13.985 1.00 88.00 209 PHE A N 1
ATOM 1618 C CA . PHE A 1 209 ? -6.233 9.667 14.383 1.00 88.00 209 PHE A CA 1
ATOM 1619 C C . PHE A 1 209 ? -6.599 10.409 15.667 1.00 88.00 209 PHE A C 1
ATOM 1621 O O . PHE A 1 209 ? -5.760 10.598 16.547 1.00 88.00 209 PHE A O 1
ATOM 1628 N N . GLU A 1 210 ? -7.877 10.757 15.803 1.00 78.88 210 GLU A N 1
ATOM 1629 C CA . GLU A 1 210 ? -8.487 11.074 17.096 1.00 78.88 210 GLU A CA 1
ATOM 1630 C C . GLU A 1 210 ? -9.481 9.971 17.451 1.00 78.88 210 GLU A C 1
ATOM 1632 O O . GLU A 1 210 ? -10.469 9.739 16.752 1.00 78.88 210 GLU A O 1
ATOM 1637 N N . VAL A 1 211 ? -9.198 9.267 18.544 1.00 83.62 211 VAL A N 1
ATOM 1638 C CA . VAL A 1 211 ? -10.068 8.220 19.080 1.00 83.62 211 VAL A CA 1
ATOM 1639 C C . VAL A 1 211 ? -10.914 8.837 20.187 1.00 83.62 211 VAL A C 1
ATOM 1641 O O . VAL A 1 211 ? -10.375 9.467 21.088 1.00 83.62 211 VAL A O 1
ATOM 1644 N N . THR A 1 212 ? -12.237 8.658 20.128 1.00 75.06 212 THR A N 1
ATOM 1645 C CA . THR A 1 212 ? -13.196 9.334 21.028 1.00 75.06 212 THR A CA 1
ATOM 1646 C C . THR A 1 212 ? -12.907 9.112 22.517 1.00 75.06 212 THR A C 1
ATOM 1648 O O . THR A 1 212 ? -13.169 9.998 23.323 1.00 75.06 212 THR A O 1
ATOM 1651 N N . ASP A 1 213 ? -12.331 7.963 22.873 1.00 78.69 213 ASP A N 1
ATOM 1652 C CA . ASP A 1 213 ? -12.027 7.598 24.261 1.00 78.69 213 ASP A CA 1
ATOM 1653 C C . ASP A 1 213 ? -10.628 8.063 24.722 1.00 78.69 213 ASP A C 1
ATOM 1655 O O . ASP A 1 213 ? -10.208 7.735 25.831 1.00 78.69 213 ASP A O 1
ATOM 1659 N N . GLN A 1 214 ? -9.878 8.793 23.885 1.00 78.62 214 GLN A N 1
ATOM 1660 C CA . GLN A 1 214 ? -8.574 9.349 24.243 1.00 78.62 214 GLN A CA 1
ATOM 1661 C C . GLN A 1 214 ? -8.650 10.859 24.503 1.00 78.62 214 GLN A C 1
ATOM 1663 O O . GLN A 1 214 ? -9.298 11.586 23.747 1.00 78.62 214 GLN A O 1
ATOM 1668 N N . PRO A 1 215 ? -7.953 11.359 25.542 1.00 80.38 215 PRO A N 1
ATOM 1669 C CA . PRO A 1 215 ? -7.767 12.791 25.731 1.00 80.38 215 PRO A CA 1
ATOM 1670 C C . PRO A 1 215 ? -7.195 13.451 24.474 1.00 80.38 215 PRO A C 1
ATOM 1672 O O . PRO A 1 215 ? -6.223 12.962 23.895 1.00 80.38 215 PRO A O 1
ATOM 1675 N N . GLN A 1 216 ? -7.773 14.584 24.073 1.00 80.94 216 GLN A N 1
ATOM 1676 C CA . GLN A 1 216 ? -7.237 15.364 22.962 1.00 80.94 216 GLN A CA 1
ATOM 1677 C C . GLN A 1 216 ? -5.847 15.905 23.305 1.00 80.94 216 GLN A C 1
ATOM 1679 O O . GLN A 1 216 ? -5.612 16.439 24.392 1.00 80.94 216 GLN A O 1
ATOM 1684 N N . LEU A 1 217 ? -4.928 15.783 22.350 1.00 84.12 217 LEU A N 1
ATOM 1685 C CA . LEU A 1 217 ? -3.573 16.301 22.482 1.00 84.12 217 LEU A CA 1
ATOM 1686 C C . LEU A 1 217 ? -3.569 17.823 22.358 1.00 84.12 217 LEU A C 1
ATOM 1688 O O . LEU A 1 217 ? -4.221 18.399 21.487 1.00 84.12 217 LEU A O 1
ATOM 1692 N N . THR A 1 218 ? -2.793 18.477 23.219 1.00 86.62 218 THR A N 1
ATOM 1693 C CA . THR A 1 218 ? -2.546 19.916 23.108 1.00 86.62 218 THR A CA 1
ATOM 1694 C C . THR A 1 218 ? -1.666 20.211 21.893 1.00 86.62 218 THR A C 1
ATOM 1696 O O . THR A 1 218 ? -0.898 19.357 21.447 1.00 86.62 218 THR A O 1
ATOM 1699 N N . SER A 1 219 ? -1.705 21.446 21.384 1.00 87.06 219 SER A N 1
ATOM 1700 C CA . SER A 1 219 ? -0.820 21.866 20.286 1.00 87.06 219 SER A CA 1
ATOM 1701 C C . SER A 1 219 ? 0.660 21.650 20.615 1.00 87.06 219 SER A C 1
ATOM 1703 O O . SER A 1 219 ? 1.418 21.234 19.747 1.00 87.06 219 SER A O 1
ATOM 1705 N N . GLN A 1 220 ? 1.066 21.873 21.873 1.00 86.25 220 GLN A N 1
ATOM 1706 C CA . GLN A 1 220 ? 2.442 21.621 22.303 1.00 86.25 220 GLN A CA 1
ATOM 1707 C C . GLN A 1 220 ? 2.780 20.129 22.279 1.00 86.25 220 GLN A C 1
ATOM 1709 O O . GLN A 1 220 ? 3.846 19.772 21.802 1.00 86.25 220 GLN A O 1
ATOM 1714 N N . ALA A 1 221 ? 1.869 19.257 22.722 1.00 84.75 221 ALA A N 1
ATOM 1715 C CA . ALA A 1 221 ? 2.089 17.816 22.644 1.00 84.75 221 ALA A CA 1
ATOM 1716 C C . ALA A 1 221 ? 2.220 17.338 21.188 1.00 84.75 221 ALA A C 1
ATOM 1718 O O . ALA A 1 221 ? 3.032 16.467 20.911 1.00 84.75 221 ALA A O 1
ATOM 1719 N N . LEU A 1 222 ? 1.474 17.927 20.247 1.00 85.62 222 LEU A N 1
ATOM 1720 C CA . LEU A 1 222 ? 1.623 17.622 18.820 1.00 85.62 222 LEU A CA 1
ATOM 1721 C C . LEU A 1 222 ? 2.982 18.063 18.266 1.00 85.62 222 LEU A C 1
ATOM 1723 O O . LEU A 1 222 ? 3.583 17.300 17.518 1.00 85.62 222 LEU A O 1
ATOM 1727 N N . VAL A 1 223 ? 3.471 19.246 18.654 1.00 86.06 223 VAL A N 1
ATOM 1728 C CA . VAL A 1 223 ? 4.817 19.728 18.290 1.00 86.06 223 VAL A CA 1
ATOM 1729 C C . VAL A 1 223 ? 5.898 18.834 18.891 1.00 86.06 223 VAL A C 1
ATOM 1731 O O . VAL A 1 223 ? 6.829 18.441 18.192 1.00 86.06 223 VAL A O 1
ATOM 1734 N N . ASP A 1 224 ? 5.760 18.478 20.170 1.00 84.38 224 ASP A N 1
ATOM 1735 C CA . ASP A 1 224 ? 6.694 17.586 20.855 1.00 84.38 224 ASP A CA 1
ATOM 1736 C C . ASP A 1 224 ? 6.735 16.221 20.158 1.00 84.38 224 ASP A C 1
ATOM 1738 O O . ASP A 1 224 ? 7.818 15.663 20.030 1.00 84.38 224 ASP A O 1
ATOM 1742 N N . LEU A 1 225 ? 5.590 15.737 19.645 1.00 83.25 225 LEU A N 1
ATOM 1743 C CA . LEU A 1 225 ? 5.409 14.491 18.882 1.00 83.25 225 LEU A CA 1
ATOM 1744 C C . LEU A 1 225 ? 5.793 14.568 17.390 1.00 83.25 225 LEU A C 1
ATOM 1746 O O . LEU A 1 225 ? 5.743 13.542 16.709 1.00 83.25 225 LEU A O 1
ATOM 1750 N N . HIS A 1 226 ? 6.164 15.746 16.872 1.00 84.44 226 HIS A N 1
ATOM 1751 C CA . HIS A 1 226 ? 6.373 16.007 15.438 1.00 84.44 226 HIS A CA 1
ATOM 1752 C C . HIS A 1 226 ? 5.163 15.637 14.557 1.00 84.44 226 HIS A C 1
ATOM 1754 O O . HIS A 1 226 ? 5.300 15.088 13.461 1.00 84.44 226 HIS A O 1
ATOM 1760 N N . MET A 1 227 ? 3.955 15.897 15.058 1.00 84.62 227 MET A N 1
ATOM 1761 C CA . MET A 1 227 ? 2.682 15.567 14.407 1.00 84.62 227 MET A CA 1
ATOM 1762 C C . MET A 1 227 ? 1.816 16.788 14.095 1.00 84.62 227 MET A C 1
ATOM 1764 O O . MET A 1 227 ? 0.685 16.642 13.632 1.00 84.62 227 MET A O 1
ATOM 1768 N N . GLU A 1 228 ? 2.319 17.996 14.332 1.00 85.31 228 GLU A N 1
ATOM 1769 C CA . GLU A 1 228 ? 1.597 19.250 14.124 1.00 85.31 228 GLU A CA 1
ATOM 1770 C C . GLU A 1 228 ? 1.177 19.473 12.663 1.00 85.31 228 GLU A C 1
ATOM 1772 O O . GLU A 1 228 ? 0.165 20.125 12.411 1.00 85.31 228 GLU A O 1
ATOM 1777 N N . ASN A 1 229 ? 1.904 18.870 11.715 1.00 82.25 229 ASN A N 1
ATOM 1778 C CA . ASN A 1 229 ? 1.635 18.959 10.278 1.00 82.25 229 ASN A CA 1
ATOM 1779 C C . ASN A 1 229 ? 0.853 17.756 9.719 1.00 82.25 229 ASN A C 1
ATOM 1781 O O . ASN A 1 229 ? 0.550 17.723 8.526 1.00 82.25 229 ASN A O 1
ATOM 1785 N N . LEU A 1 230 ? 0.525 16.755 10.547 1.00 83.75 230 LEU A N 1
ATOM 1786 C CA . LEU A 1 230 ? -0.228 15.585 10.095 1.00 83.75 230 LEU A CA 1
ATOM 1787 C C . LEU A 1 230 ? -1.724 15.892 10.005 1.00 83.75 230 LEU A C 1
ATOM 1789 O O . LEU A 1 230 ? -2.338 16.406 10.945 1.00 83.75 230 LEU A O 1
ATOM 1793 N N . SER A 1 231 ? -2.327 15.501 8.882 1.00 82.62 231 SER A N 1
ATOM 1794 C CA . SER A 1 231 ? -3.772 15.575 8.681 1.00 82.62 231 SER A CA 1
ATOM 1795 C C . SER A 1 231 ? -4.505 14.707 9.703 1.00 82.62 231 SER A C 1
ATOM 1797 O O . SER A 1 231 ? -4.094 13.582 9.987 1.00 82.62 231 SER A O 1
ATOM 1799 N N . LEU A 1 232 ? -5.614 15.214 10.240 1.00 83.12 232 LEU A N 1
ATOM 1800 C CA . LEU A 1 232 ? -6.496 14.423 11.090 1.00 83.12 232 LEU A CA 1
ATOM 1801 C C . LEU A 1 232 ? -7.354 13.493 10.222 1.00 83.12 232 LEU A C 1
ATOM 1803 O O . LEU A 1 232 ? -8.097 13.960 9.358 1.00 83.12 232 LEU A O 1
ATOM 1807 N N . LEU A 1 233 ? -7.256 12.191 10.471 1.00 83.62 233 LEU A N 1
ATOM 1808 C CA . LEU A 1 233 ? -7.983 11.126 9.792 1.00 83.62 233 LEU A CA 1
ATOM 1809 C C . LEU A 1 233 ? -9.032 10.505 10.732 1.00 83.62 233 LEU A C 1
ATOM 1811 O O . LEU A 1 233 ? -8.808 10.414 11.942 1.00 83.62 233 LEU A O 1
ATOM 1815 N N . PRO A 1 234 ? -10.183 10.061 10.205 1.00 82.12 234 PRO A N 1
ATOM 1816 C CA . PRO A 1 234 ? -11.189 9.368 10.968 1.00 82.12 234 PRO A CA 1
ATOM 1817 C C . PRO A 1 234 ? -10.732 7.923 11.118 1.00 82.12 234 PRO A C 1
ATOM 1819 O O . PRO A 1 234 ? -10.007 7.384 10.282 1.00 82.12 234 PRO A O 1
ATOM 1822 N N . VAL A 1 235 ? -11.211 7.262 12.157 1.00 88.44 235 VAL A N 1
ATOM 1823 C CA . VAL A 1 235 ? -11.090 5.810 12.218 1.00 88.44 235 VAL A CA 1
ATOM 1824 C C . VAL A 1 235 ? -12.135 5.226 11.264 1.00 88.44 235 VAL A C 1
ATOM 1826 O O . VAL A 1 235 ? -13.326 5.462 11.463 1.00 88.44 235 VAL A O 1
ATOM 1829 N N . ARG A 1 236 ? -11.688 4.534 10.204 1.00 87.56 236 ARG A N 1
ATOM 1830 C CA . ARG A 1 236 ? -12.550 4.018 9.122 1.00 87.56 236 ARG A CA 1
ATOM 1831 C C . ARG A 1 236 ? -13.690 3.146 9.649 1.00 87.56 236 ARG A C 1
ATOM 1833 O O . ARG A 1 236 ? -14.843 3.346 9.274 1.00 87.56 236 ARG A O 1
ATOM 1840 N N . ASP A 1 237 ? -13.344 2.164 10.472 1.00 89.44 237 ASP A N 1
ATOM 1841 C CA . ASP A 1 237 ? -14.228 1.071 10.867 1.00 89.44 237 ASP A CA 1
ATOM 1842 C C . ASP A 1 237 ? -13.879 0.528 12.266 1.00 89.44 237 ASP A C 1
ATOM 1844 O O . ASP A 1 237 ? -12.944 0.997 12.928 1.00 89.44 237 ASP A O 1
ATOM 1848 N N . ILE A 1 238 ? -14.664 -0.446 12.738 1.00 92.56 238 ILE A N 1
ATOM 1849 C CA . ILE A 1 238 ? -14.518 -1.002 14.089 1.00 92.56 238 ILE A CA 1
ATOM 1850 C C . ILE A 1 238 ? -13.272 -1.890 14.197 1.00 92.56 238 ILE A C 1
ATOM 1852 O O . ILE A 1 238 ? -12.645 -1.913 15.256 1.00 92.56 238 ILE A O 1
ATOM 1856 N N . ALA A 1 239 ? -12.863 -2.566 13.121 1.00 95.31 239 ALA A N 1
ATOM 1857 C CA . ALA A 1 239 ? -11.649 -3.380 13.120 1.00 95.31 239 ALA A CA 1
ATOM 1858 C C . ALA A 1 239 ? -10.387 -2.523 13.276 1.00 95.31 239 ALA A C 1
ATOM 1860 O O . ALA A 1 239 ? -9.543 -2.822 14.120 1.00 95.31 239 ALA A O 1
ATOM 1861 N N . LEU A 1 240 ? -10.281 -1.412 12.544 1.00 94.69 240 LEU A N 1
ATOM 1862 C CA . LEU A 1 240 ? -9.185 -0.462 12.710 1.00 94.69 240 LEU A CA 1
ATOM 1863 C C . LEU A 1 240 ? -9.176 0.111 14.129 1.00 94.69 240 LEU A C 1
ATOM 1865 O O . LEU A 1 240 ? -8.121 0.182 14.754 1.00 94.69 240 LEU A O 1
ATOM 1869 N N . LEU A 1 241 ? -10.343 0.482 14.667 1.00 93.25 241 LEU A N 1
ATOM 1870 C CA . LEU A 1 241 ? -10.447 0.957 16.048 1.00 93.25 241 LEU A CA 1
ATOM 1871 C C . LEU A 1 241 ? -9.948 -0.090 17.050 1.00 93.25 241 LEU A C 1
ATOM 1873 O O . LEU A 1 241 ? -9.257 0.265 18.006 1.00 93.25 241 LEU A O 1
ATOM 1877 N N . HIS A 1 242 ? -10.310 -1.358 16.842 1.00 93.19 242 HIS A N 1
ATOM 1878 C CA . HIS A 1 242 ? -9.866 -2.469 17.673 1.00 93.19 242 HIS A CA 1
ATOM 1879 C C . HIS A 1 242 ? -8.338 -2.565 17.675 1.00 93.19 242 HIS A C 1
ATOM 1881 O O . HIS A 1 242 ? -7.739 -2.510 18.746 1.00 93.19 242 HIS A O 1
ATOM 1887 N N . VAL A 1 243 ? -7.711 -2.591 16.495 1.00 93.88 243 VAL A N 1
ATOM 1888 C CA . VAL A 1 243 ? -6.248 -2.660 16.364 1.00 93.88 243 VAL A CA 1
ATOM 1889 C C . VAL A 1 243 ? -5.553 -1.438 16.965 1.00 93.88 243 VAL A C 1
ATOM 1891 O O . VAL A 1 243 ? -4.577 -1.581 17.691 1.00 93.88 243 VAL A O 1
ATOM 1894 N N . LEU A 1 244 ? -6.062 -0.221 16.757 1.00 92.56 244 LEU A N 1
ATOM 1895 C CA . LEU A 1 244 ? -5.477 0.962 17.400 1.00 92.56 244 LEU A CA 1
ATOM 1896 C C . LEU A 1 244 ? -5.450 0.812 18.931 1.00 92.56 244 LEU A C 1
ATOM 1898 O O . LEU A 1 244 ? -4.460 1.161 19.573 1.00 92.56 244 LEU A O 1
ATOM 1902 N N . LYS A 1 245 ? -6.501 0.239 19.527 1.00 89.94 245 LYS A N 1
ATOM 1903 C CA . LYS A 1 245 ? -6.587 0.019 20.978 1.00 89.94 245 LYS A CA 1
ATOM 1904 C C . LYS A 1 245 ? -5.643 -1.072 21.503 1.00 89.94 245 LYS A C 1
ATOM 1906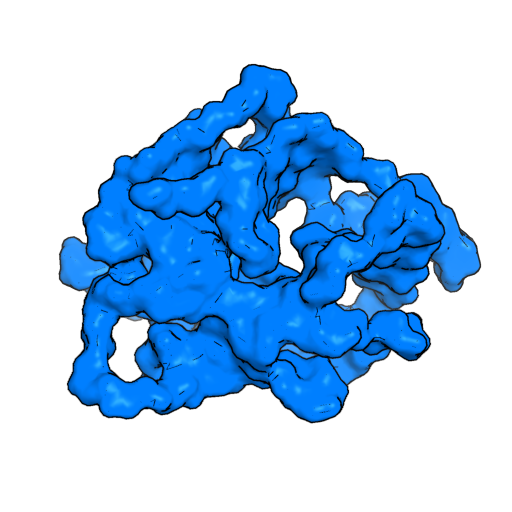 O O . LYS A 1 245 ? -5.372 -1.062 22.702 1.00 89.94 245 LYS A O 1
ATOM 1911 N N . THR A 1 246 ? -5.129 -1.973 20.660 1.00 88.44 246 THR A N 1
ATOM 1912 C CA . THR A 1 246 ? -4.133 -2.980 21.079 1.00 88.44 246 THR A CA 1
ATOM 1913 C C . THR A 1 246 ? -2.706 -2.433 21.088 1.00 88.44 246 THR A C 1
ATOM 1915 O O . THR A 1 246 ? -1.849 -2.982 21.783 1.00 88.44 246 THR A O 1
ATOM 1918 N N . LEU A 1 247 ? -2.439 -1.329 20.380 1.00 87.38 247 LEU A N 1
ATOM 1919 C CA . LEU A 1 247 ? -1.118 -0.705 20.367 1.00 87.38 247 LEU A CA 1
ATOM 1920 C C . LEU A 1 247 ? -0.780 -0.161 21.759 1.00 87.38 247 LEU A C 1
ATOM 1922 O O . LEU A 1 247 ? -1.396 0.788 22.251 1.00 87.38 247 LEU A O 1
ATOM 1926 N N . THR A 1 248 ? 0.236 -0.741 22.393 1.00 73.25 248 THR A N 1
ATOM 1927 C CA . THR A 1 248 ? 0.750 -0.287 23.686 1.00 73.25 248 THR A CA 1
ATOM 1928 C C . THR A 1 248 ? 2.043 0.479 23.439 1.00 73.25 248 THR A C 1
ATOM 1930 O O . THR A 1 248 ? 3.026 -0.067 22.950 1.00 73.25 248 THR A O 1
ATOM 1933 N N . GLY A 1 249 ? 2.053 1.783 23.726 1.00 61.69 249 GLY A N 1
ATOM 1934 C CA . GLY A 1 249 ? 3.189 2.676 23.454 1.00 61.69 249 GLY A CA 1
ATOM 1935 C C . GLY A 1 249 ? 4.351 2.488 24.432 1.00 61.69 249 GLY A C 1
ATOM 1936 O O . GLY A 1 249 ? 4.857 3.471 24.981 1.00 61.69 249 GLY A O 1
ATOM 1937 N N . ALA A 1 250 ? 4.710 1.231 24.712 1.00 58.09 250 ALA A N 1
ATOM 1938 C CA . ALA A 1 250 ? 5.760 0.849 25.635 1.00 58.09 250 ALA A CA 1
ATOM 1939 C C . ALA A 1 250 ? 7.082 1.524 25.224 1.00 58.09 250 ALA A C 1
ATOM 1941 O O . ALA A 1 250 ? 7.451 1.483 24.051 1.00 58.09 250 ALA A O 1
ATOM 1942 N N . PRO A 1 251 ? 7.822 2.120 26.176 1.00 51.03 251 PRO A N 1
ATOM 1943 C CA . PRO A 1 251 ? 8.890 3.087 25.908 1.00 51.03 251 PRO A CA 1
ATOM 1944 C C . PRO A 1 251 ? 10.141 2.551 25.181 1.00 51.03 251 PRO A C 1
ATOM 1946 O O . PRO A 1 251 ? 11.105 3.298 25.035 1.00 51.03 251 PRO A O 1
ATOM 1949 N N . ALA A 1 252 ? 10.140 1.296 24.727 1.00 47.06 252 ALA A N 1
ATOM 1950 C CA . ALA A 1 252 ? 11.244 0.659 24.009 1.00 47.06 252 ALA A CA 1
ATOM 1951 C C . ALA A 1 252 ? 10.854 0.085 22.633 1.00 47.06 252 ALA A C 1
ATOM 1953 O O . ALA A 1 252 ? 11.745 -0.223 21.847 1.00 47.06 252 ALA A O 1
ATOM 1954 N N . ASN A 1 253 ? 9.557 -0.029 22.317 1.00 50.22 253 ASN A N 1
ATOM 1955 C CA . ASN A 1 253 ? 9.092 -0.637 21.073 1.00 50.22 253 ASN A CA 1
ATOM 1956 C C . ASN A 1 253 ? 8.244 0.368 20.295 1.00 50.22 253 ASN A C 1
ATOM 1958 O O . ASN A 1 253 ? 7.279 0.925 20.816 1.00 50.22 253 ASN A O 1
ATOM 1962 N N . LEU A 1 254 ? 8.569 0.561 19.018 1.00 57.06 254 LEU A N 1
ATOM 1963 C CA . LEU A 1 254 ? 7.627 1.143 18.070 1.00 57.06 254 LEU A CA 1
ATOM 1964 C C . LEU A 1 254 ? 6.463 0.152 17.930 1.00 57.06 254 LEU A C 1
ATOM 1966 O O . LEU A 1 254 ? 6.555 -0.794 17.153 1.00 57.06 254 LEU A O 1
ATOM 1970 N N . SER A 1 255 ? 5.391 0.332 18.706 1.00 73.81 255 SER A N 1
ATOM 1971 C CA . SER A 1 255 ? 4.163 -0.450 18.537 1.00 73.81 255 SER A CA 1
ATOM 1972 C C . SER A 1 255 ? 3.502 -0.002 17.238 1.00 73.81 255 SER A C 1
ATOM 1974 O O . SER A 1 255 ? 2.863 1.053 17.174 1.00 73.81 255 SER A O 1
ATOM 1976 N N . ARG A 1 256 ? 3.765 -0.766 16.175 1.00 83.69 256 ARG A N 1
ATOM 1977 C CA . ARG A 1 256 ? 3.249 -0.545 14.827 1.00 83.69 256 ARG A CA 1
ATOM 1978 C C . ARG A 1 256 ? 2.704 -1.849 14.280 1.00 83.69 256 ARG A C 1
ATOM 1980 O O . ARG A 1 256 ? 3.313 -2.898 14.467 1.00 83.69 256 ARG A O 1
ATOM 1987 N N . GLN A 1 257 ? 1.604 -1.747 13.555 1.00 90.62 257 GLN A N 1
ATOM 1988 C CA . GLN A 1 257 ? 1.028 -2.865 12.825 1.00 90.62 257 GLN A CA 1
ATOM 1989 C C . GLN A 1 257 ? 0.782 -2.453 11.381 1.00 90.62 257 GLN A C 1
ATOM 1991 O O . GLN A 1 257 ? 0.468 -1.294 11.093 1.00 90.62 257 GLN A O 1
ATOM 1996 N N . LEU A 1 258 ? 0.958 -3.403 10.476 1.00 92.50 258 LEU A N 1
ATOM 1997 C CA . LEU A 1 258 ? 0.689 -3.234 9.059 1.00 92.50 258 LEU A CA 1
ATOM 1998 C C . LEU A 1 258 ? -0.739 -3.698 8.778 1.00 92.50 258 LEU A C 1
ATOM 2000 O O . LEU A 1 258 ? -1.117 -4.808 9.136 1.00 92.50 258 LEU A O 1
ATOM 2004 N N . ILE A 1 259 ? -1.531 -2.838 8.153 1.00 95.62 259 ILE A N 1
ATOM 2005 C CA . ILE A 1 259 ? -2.965 -3.013 7.939 1.00 95.62 259 ILE A CA 1
ATOM 2006 C C . ILE A 1 259 ? -3.248 -3.059 6.447 1.00 95.62 259 ILE A C 1
ATOM 2008 O O . ILE A 1 259 ? -2.703 -2.255 5.693 1.00 95.62 259 ILE A O 1
ATOM 2012 N N . ALA A 1 260 ? -4.130 -3.961 6.023 1.00 95.62 260 ALA A N 1
ATOM 2013 C CA . ALA A 1 260 ? -4.605 -4.026 4.647 1.00 95.62 260 ALA A CA 1
ATOM 2014 C C . ALA A 1 260 ? -6.073 -4.455 4.584 1.00 95.62 260 ALA A C 1
ATOM 2016 O O . ALA A 1 260 ? -6.436 -5.552 5.016 1.00 95.62 260 ALA A O 1
ATOM 2017 N N . TRP A 1 261 ? -6.923 -3.620 3.991 1.00 95.31 261 TRP A N 1
ATOM 2018 C CA . TRP A 1 261 ? -8.313 -3.979 3.722 1.00 95.31 261 TRP A CA 1
ATOM 2019 C C . TRP A 1 261 ? -8.429 -4.816 2.456 1.00 95.31 261 TRP A C 1
ATOM 2021 O O . TRP A 1 261 ? -7.776 -4.543 1.447 1.00 95.31 261 TRP A O 1
ATOM 2031 N N . ARG A 1 262 ? -9.313 -5.812 2.494 1.00 94.12 262 ARG A N 1
ATOM 2032 C CA . ARG A 1 262 ? -9.791 -6.480 1.286 1.00 94.12 262 ARG A CA 1
ATOM 2033 C C . ARG A 1 262 ? -10.540 -5.449 0.426 1.00 94.12 262 ARG A C 1
ATOM 2035 O O . ARG A 1 262 ? -11.234 -4.610 1.004 1.00 94.12 262 ARG A O 1
ATOM 2042 N N . PRO A 1 263 ? -10.472 -5.498 -0.920 1.00 91.00 263 PRO A N 1
ATOM 2043 C CA . PRO A 1 263 ? -11.062 -4.459 -1.775 1.00 91.00 263 PRO A CA 1
ATOM 2044 C C . PRO A 1 263 ? -12.561 -4.207 -1.550 1.00 91.00 263 PRO A C 1
ATOM 2046 O O . PRO A 1 263 ? -13.051 -3.089 -1.721 1.00 91.00 263 PRO A O 1
ATOM 2049 N N . ASP A 1 264 ? -13.306 -5.226 -1.119 1.00 90.06 264 ASP A N 1
ATOM 2050 C CA . ASP A 1 264 ? -14.728 -5.104 -0.780 1.00 90.06 264 ASP A CA 1
ATOM 2051 C C . ASP A 1 264 ? -14.997 -4.341 0.529 1.00 90.06 264 ASP A C 1
ATOM 2053 O O . ASP A 1 264 ? -16.147 -4.032 0.825 1.00 90.06 264 ASP A O 1
ATOM 2057 N N . GLY A 1 265 ? -13.955 -4.032 1.302 1.00 91.06 265 GLY A N 1
ATOM 2058 C CA . GLY A 1 265 ? -14.015 -3.246 2.525 1.00 91.06 265 GLY A CA 1
ATOM 2059 C C . GLY A 1 265 ? -14.564 -3.984 3.746 1.00 91.06 265 GLY A C 1
ATOM 2060 O O . GLY A 1 265 ? -14.780 -3.328 4.767 1.00 91.06 265 GLY A O 1
ATOM 2061 N N . ARG A 1 266 ? -14.803 -5.303 3.654 1.00 92.56 266 ARG A N 1
ATOM 2062 C CA . ARG A 1 266 ? -15.466 -6.101 4.707 1.00 92.56 266 ARG A CA 1
ATOM 2063 C C . ARG A 1 266 ? -14.502 -6.839 5.627 1.00 92.56 266 ARG A C 1
ATOM 2065 O O . ARG A 1 266 ? -14.845 -7.113 6.774 1.00 92.56 266 ARG A O 1
ATOM 2072 N N . THR A 1 267 ? -13.308 -7.154 5.140 1.00 95.31 267 THR A N 1
ATOM 2073 C CA . THR A 1 267 ? -12.270 -7.846 5.911 1.00 95.31 267 THR A CA 1
ATOM 2074 C C . THR A 1 267 ? -11.009 -6.998 5.952 1.00 95.31 267 THR A C 1
ATOM 2076 O O . THR A 1 267 ? -10.590 -6.466 4.926 1.00 95.31 267 THR A O 1
ATOM 2079 N N . MET A 1 268 ? -10.397 -6.889 7.126 1.00 96.69 268 MET A N 1
ATOM 2080 C CA . MET A 1 268 ? -9.127 -6.202 7.337 1.00 96.69 268 MET A CA 1
ATOM 2081 C C . MET A 1 268 ? -8.094 -7.213 7.825 1.00 96.69 268 MET A C 1
ATOM 2083 O O . MET A 1 268 ? -8.367 -7.967 8.751 1.00 96.69 268 MET A O 1
ATOM 2087 N N . ALA A 1 269 ? -6.923 -7.236 7.202 1.00 97.31 269 ALA A N 1
ATOM 2088 C CA . ALA A 1 269 ? -5.768 -7.972 7.689 1.00 97.31 269 ALA A CA 1
ATOM 2089 C C . ALA A 1 269 ? -4.897 -7.043 8.543 1.00 97.31 269 ALA A C 1
ATOM 2091 O O . ALA A 1 269 ? -4.681 -5.894 8.150 1.00 97.31 269 ALA A O 1
ATOM 2092 N N . ALA A 1 270 ? -4.396 -7.539 9.672 1.00 96.12 270 ALA A N 1
ATOM 2093 C CA . ALA A 1 270 ? -3.446 -6.838 10.526 1.00 96.12 270 ALA A CA 1
ATOM 2094 C C . ALA A 1 270 ? -2.252 -7.744 10.830 1.00 96.12 270 ALA A C 1
ATOM 2096 O O . ALA A 1 270 ? -2.424 -8.854 11.329 1.00 96.12 270 ALA A O 1
ATOM 2097 N N . TYR A 1 271 ? -1.056 -7.265 10.503 1.00 92.00 271 TYR A N 1
ATOM 2098 C CA . TYR A 1 271 ? 0.207 -7.923 10.800 1.00 92.00 271 TYR A CA 1
ATOM 2099 C C . TYR A 1 271 ? 0.928 -7.173 11.918 1.00 92.00 271 TYR A C 1
ATOM 2101 O O . TYR A 1 271 ? 1.297 -6.003 11.754 1.00 92.00 271 TYR A O 1
ATOM 2109 N N . ASP A 1 272 ? 1.139 -7.848 13.044 1.00 87.31 272 ASP A N 1
ATOM 2110 C CA . ASP A 1 272 ? 1.955 -7.343 14.140 1.00 87.31 272 ASP A CA 1
ATOM 2111 C C . ASP A 1 272 ? 3.414 -7.736 13.916 1.00 87.31 272 ASP A C 1
ATOM 2113 O O . ASP A 1 272 ? 3.786 -8.902 13.975 1.00 87.31 272 ASP A O 1
ATOM 2117 N N . ASN A 1 273 ? 4.268 -6.748 13.660 1.00 77.31 273 ASN A N 1
ATOM 2118 C CA . ASN A 1 273 ? 5.684 -7.001 13.398 1.00 77.31 273 ASN A CA 1
ATOM 2119 C C . ASN A 1 273 ? 6.461 -7.428 14.662 1.00 77.31 273 ASN A C 1
ATOM 2121 O O . ASN A 1 273 ? 7.548 -7.989 14.565 1.00 77.31 273 ASN A O 1
ATOM 2125 N N . GLY A 1 274 ? 5.937 -7.131 15.853 1.00 76.06 274 GLY A N 1
ATOM 2126 C CA . GLY A 1 274 ? 6.545 -7.501 17.127 1.00 76.06 274 GLY A CA 1
ATOM 2127 C C . GLY A 1 274 ? 6.260 -8.948 17.516 1.00 76.06 274 GLY A C 1
ATOM 2128 O O . GLY A 1 274 ? 7.169 -9.636 17.980 1.00 76.06 274 GLY A O 1
ATOM 2129 N N . THR A 1 275 ? 5.023 -9.415 17.328 1.00 80.44 275 THR A N 1
ATOM 2130 C CA . THR A 1 275 ? 4.636 -10.806 17.642 1.00 80.44 275 THR A CA 1
ATOM 2131 C C . THR A 1 275 ? 4.693 -11.739 16.437 1.00 80.44 275 THR A C 1
ATOM 2133 O O . THR A 1 275 ? 4.765 -12.952 16.609 1.00 80.44 275 THR A O 1
ATOM 2136 N N . MET A 1 276 ? 4.749 -11.174 15.230 1.00 81.12 276 MET A N 1
ATOM 2137 C CA . MET A 1 276 ? 4.660 -11.875 13.949 1.00 81.12 276 MET A CA 1
ATOM 2138 C C . MET A 1 276 ? 3.298 -12.533 13.691 1.00 81.12 276 MET A C 1
ATOM 2140 O O . MET A 1 276 ? 3.194 -13.432 12.853 1.00 81.12 276 MET A O 1
ATOM 2144 N N . ASP A 1 277 ? 2.252 -12.080 14.379 1.00 87.00 277 ASP A N 1
ATOM 2145 C CA . ASP A 1 277 ? 0.893 -12.563 14.160 1.00 87.00 277 ASP A CA 1
ATOM 2146 C C . ASP A 1 277 ? 0.251 -11.839 12.972 1.00 87.00 277 ASP A C 1
ATOM 2148 O O . ASP A 1 277 ? 0.400 -10.627 12.800 1.00 87.00 277 ASP A O 1
ATOM 2152 N N . LEU A 1 278 ? -0.463 -12.594 12.135 1.00 92.88 278 LEU A N 1
ATOM 2153 C CA . LEU A 1 278 ? -1.278 -12.066 11.045 1.00 92.88 278 LEU A CA 1
ATOM 2154 C C . LEU A 1 278 ? -2.727 -12.491 11.260 1.00 92.88 278 LEU A C 1
ATOM 2156 O O . LEU A 1 278 ? -3.075 -13.655 11.062 1.00 92.88 278 LEU A O 1
ATOM 2160 N N . ASP A 1 279 ? -3.576 -11.533 11.600 1.00 95.81 279 ASP A N 1
ATOM 2161 C CA . ASP A 1 279 ? -4.980 -11.771 11.915 1.00 95.81 279 ASP A CA 1
ATOM 2162 C C . ASP A 1 279 ? -5.907 -11.093 10.906 1.00 95.81 279 ASP A C 1
ATOM 2164 O O . ASP A 1 279 ? -5.606 -10.034 10.349 1.00 95.81 279 ASP A O 1
ATOM 2168 N N . LEU A 1 280 ? -7.056 -11.722 10.659 1.00 97.38 280 LEU A N 1
ATOM 2169 C CA . LEU A 1 280 ? -8.135 -11.181 9.842 1.00 97.38 280 LEU A CA 1
ATOM 2170 C C . LEU A 1 280 ? -9.291 -10.760 10.740 1.00 97.38 280 LEU A C 1
ATOM 2172 O O . LEU A 1 280 ? -9.733 -11.535 11.586 1.00 97.38 280 LEU A O 1
ATOM 2176 N N . PHE A 1 281 ? -9.836 -9.577 10.490 1.00 96.88 281 PHE A N 1
ATOM 2177 C CA . PHE A 1 281 ? -10.933 -8.982 11.241 1.00 96.88 281 PHE A CA 1
ATOM 2178 C C . PHE A 1 281 ? -12.112 -8.659 10.326 1.00 96.88 281 PHE A C 1
ATOM 2180 O O . PHE A 1 281 ? -11.933 -8.174 9.206 1.00 96.88 281 PHE A O 1
ATOM 2187 N N . ASP A 1 282 ? -13.327 -8.877 10.819 1.00 95.25 282 ASP A N 1
ATOM 2188 C CA . ASP A 1 282 ? -14.534 -8.321 10.214 1.00 95.25 282 ASP A CA 1
ATOM 2189 C C . ASP A 1 282 ? -14.604 -6.813 10.504 1.00 95.25 282 ASP A C 1
ATOM 2191 O O . ASP A 1 282 ? -14.581 -6.388 11.659 1.00 95.25 282 ASP A O 1
ATOM 2195 N N . CYS A 1 283 ? -14.694 -5.988 9.457 1.00 93.44 283 CYS A N 1
ATOM 2196 C CA . CYS A 1 283 ? -14.630 -4.525 9.583 1.00 93.44 283 CYS A CA 1
ATOM 2197 C C . CYS A 1 283 ? -15.815 -3.934 10.359 1.00 93.44 283 CYS A C 1
ATOM 2199 O O . CYS A 1 283 ? -15.674 -2.902 11.020 1.00 93.44 283 CYS A O 1
ATOM 2201 N N . SER A 1 284 ? -16.981 -4.583 10.301 1.00 91.94 284 SER A N 1
ATOM 2202 C CA . SER A 1 284 ? -18.204 -4.066 10.917 1.00 91.94 284 SER A CA 1
ATOM 2203 C C . SER A 1 284 ? -18.311 -4.364 12.401 1.00 91.94 284 SER A C 1
ATOM 2205 O O . SER A 1 284 ? -18.907 -3.581 13.132 1.00 91.94 284 SER A O 1
ATOM 2207 N N . THR A 1 285 ? -17.738 -5.479 12.847 1.00 92.81 285 THR A N 1
ATOM 2208 C CA . THR A 1 285 ? -17.813 -5.943 14.236 1.00 92.81 285 THR A CA 1
ATOM 2209 C C . THR A 1 285 ? -16.499 -5.763 14.987 1.00 92.81 285 THR A C 1
ATOM 2211 O O . THR A 1 285 ? -16.499 -5.696 16.214 1.00 92.81 285 THR A O 1
ATOM 2214 N N . GLY A 1 286 ? -15.378 -5.677 14.267 1.00 92.69 286 GLY A N 1
ATOM 2215 C CA . GLY A 1 286 ? -14.034 -5.709 14.833 1.00 92.69 286 GLY A CA 1
ATOM 2216 C C . GLY A 1 286 ? -13.639 -7.072 15.396 1.00 92.69 286 GLY A C 1
ATOM 2217 O O . GLY A 1 286 ? -12.607 -7.170 16.054 1.00 92.69 286 GLY A O 1
ATOM 2218 N N . TYR A 1 287 ? -14.437 -8.120 15.169 1.00 95.00 287 TYR A N 1
ATOM 2219 C CA . TYR A 1 287 ? -14.085 -9.462 15.610 1.00 95.00 287 TYR A CA 1
ATOM 2220 C C . TYR A 1 287 ? -13.050 -10.082 14.687 1.00 95.00 287 TYR A C 1
ATOM 2222 O O . TYR A 1 287 ? -13.157 -10.014 13.462 1.00 95.00 287 TYR A O 1
ATOM 2230 N N . GLN A 1 288 ? -12.070 -10.732 15.301 1.00 96.25 288 GLN A N 1
ATOM 2231 C CA . GLN A 1 288 ? -11.140 -11.597 14.603 1.00 96.25 288 GLN A CA 1
ATOM 2232 C C . GLN A 1 288 ? -11.904 -12.795 14.026 1.00 96.25 288 GLN A C 1
ATOM 2234 O O . GLN A 1 288 ? -12.596 -13.513 14.748 1.00 96.25 288 GLN A O 1
ATOM 2239 N N . VAL A 1 289 ? -11.792 -12.994 12.716 1.00 95.88 289 VAL A N 1
ATOM 2240 C CA . VAL A 1 289 ? -12.454 -14.073 11.969 1.00 95.88 289 VAL A CA 1
ATOM 2241 C C . VAL A 1 289 ? -11.490 -15.186 11.567 1.00 95.88 289 VAL A C 1
ATOM 2243 O O . VAL A 1 289 ? -11.932 -16.299 11.293 1.00 95.88 289 VAL A O 1
ATOM 2246 N N . ALA A 1 290 ? -10.182 -14.910 11.535 1.00 95.19 290 ALA A N 1
ATOM 2247 C CA . ALA A 1 290 ? -9.146 -15.910 11.292 1.00 95.19 290 ALA A CA 1
ATOM 2248 C C . ALA A 1 290 ? -7.769 -15.433 11.779 1.00 95.19 290 ALA A C 1
ATOM 2250 O O . ALA A 1 290 ? -7.529 -14.232 11.873 1.00 95.19 290 ALA A O 1
ATOM 2251 N N . SER A 1 291 ? -6.859 -16.386 11.988 1.00 93.88 291 SER A N 1
ATOM 2252 C CA . SER A 1 291 ? -5.414 -16.154 12.105 1.00 93.88 291 SER A CA 1
ATOM 2253 C C . SER A 1 291 ? -4.692 -16.913 11.005 1.00 93.88 291 SER A C 1
ATOM 2255 O O . SER A 1 291 ? -4.979 -18.086 10.750 1.00 93.88 291 SER A O 1
ATOM 2257 N N . LEU A 1 292 ? -3.749 -16.251 10.349 1.00 91.81 292 LEU A N 1
ATOM 2258 C CA . LEU A 1 292 ? -2.942 -16.809 9.278 1.00 91.81 292 LEU A CA 1
ATOM 2259 C C . LEU A 1 292 ? -1.538 -17.078 9.806 1.00 91.81 292 LEU A C 1
ATOM 2261 O O . LEU A 1 292 ? -0.750 -16.168 10.039 1.00 91.81 292 LEU A O 1
ATOM 2265 N N . LEU A 1 293 ? -1.209 -18.357 9.968 1.00 84.12 293 LEU A N 1
ATOM 2266 C CA . LEU A 1 293 ? 0.108 -18.746 10.456 1.00 84.12 293 LEU A CA 1
ATOM 2267 C C . LEU A 1 293 ? 1.179 -18.452 9.403 1.00 84.12 293 LEU A C 1
ATOM 2269 O O . LEU A 1 293 ? 1.068 -18.865 8.240 1.00 84.12 293 LEU A O 1
ATOM 2273 N N . LEU A 1 294 ? 2.247 -17.783 9.836 1.00 80.88 294 LEU A N 1
ATOM 2274 C CA . LEU A 1 294 ? 3.473 -17.703 9.061 1.00 80.88 294 LEU A CA 1
ATOM 2275 C C . LEU A 1 294 ? 4.170 -19.069 9.069 1.00 80.88 294 LEU A C 1
ATOM 2277 O O . LEU A 1 294 ? 4.316 -19.685 10.128 1.00 80.88 294 LEU A O 1
ATOM 2281 N N . PRO A 1 295 ? 4.632 -19.561 7.910 1.00 72.19 295 PRO A N 1
ATOM 2282 C CA . PRO A 1 295 ? 5.471 -20.749 7.873 1.00 72.19 295 PRO A CA 1
ATOM 2283 C C . PRO A 1 295 ? 6.725 -20.553 8.736 1.00 72.19 295 PRO A C 1
ATOM 2285 O O . PRO A 1 295 ? 7.350 -19.498 8.679 1.00 72.19 295 PRO A O 1
ATOM 2288 N N . THR A 1 296 ? 7.127 -21.573 9.496 1.00 64.19 296 THR A N 1
ATOM 2289 C CA . THR A 1 296 ? 8.211 -21.506 10.502 1.00 64.19 296 THR A CA 1
ATOM 2290 C C . THR A 1 296 ? 9.556 -21.014 9.942 1.00 64.19 296 THR A C 1
ATOM 2292 O O . THR A 1 296 ? 10.372 -20.435 10.649 1.00 64.19 296 THR A O 1
ATOM 2295 N N . ASN A 1 297 ? 9.790 -21.227 8.651 1.00 61.75 297 ASN A N 1
ATOM 2296 C CA . ASN A 1 297 ? 10.965 -20.794 7.896 1.00 61.75 297 ASN A CA 1
ATOM 2297 C C . ASN A 1 297 ? 10.853 -19.370 7.313 1.00 61.75 297 ASN A C 1
ATOM 2299 O O . ASN A 1 297 ? 11.867 -18.808 6.909 1.00 61.75 297 ASN A O 1
ATOM 2303 N N . ALA A 1 298 ? 9.657 -18.777 7.275 1.00 55.84 298 ALA A N 1
ATOM 2304 C CA . ALA A 1 298 ? 9.441 -17.379 6.894 1.00 55.84 298 ALA A CA 1
ATOM 2305 C C . ALA A 1 298 ? 9.667 -16.419 8.078 1.00 55.84 298 ALA A C 1
ATOM 2307 O O . ALA A 1 298 ? 10.033 -15.266 7.874 1.00 55.84 298 ALA A O 1
ATOM 2308 N N . SER A 1 299 ? 9.525 -16.901 9.318 1.00 53.56 299 SER A N 1
ATOM 2309 C CA . SER A 1 299 ? 9.626 -16.087 10.537 1.00 53.56 299 SER A CA 1
ATOM 2310 C C . SER A 1 299 ? 11.016 -15.483 10.785 1.00 53.56 299 SER A C 1
ATOM 2312 O O . SER A 1 299 ? 11.152 -14.490 11.485 1.00 53.56 299 SER A O 1
ATOM 2314 N N . MET A 1 300 ? 12.078 -16.045 10.202 1.00 48.47 300 MET A N 1
ATOM 2315 C CA . MET A 1 300 ? 13.452 -15.594 10.471 1.00 48.47 300 MET A CA 1
ATOM 2316 C C . MET A 1 300 ? 13.867 -14.326 9.706 1.00 48.47 300 MET A C 1
ATOM 2318 O O . MET A 1 300 ? 15.009 -13.892 9.838 1.00 48.47 300 MET A O 1
ATOM 2322 N N . GLY A 1 301 ? 12.978 -13.735 8.903 1.00 49.03 301 GLY A N 1
ATOM 2323 C CA . GLY A 1 301 ? 13.354 -12.638 8.014 1.00 49.03 301 GLY A CA 1
ATOM 2324 C C . GLY A 1 301 ? 12.272 -11.613 7.692 1.00 49.03 301 GLY A C 1
ATOM 2325 O O . GLY A 1 301 ? 12.477 -10.853 6.763 1.00 49.03 301 GLY A O 1
ATOM 2326 N N . LEU A 1 302 ? 11.149 -11.593 8.418 1.00 54.97 302 LEU A N 1
ATOM 2327 C CA . LEU A 1 302 ? 10.052 -10.625 8.219 1.00 54.97 302 LEU A CA 1
ATOM 2328 C C . LEU A 1 302 ? 10.058 -9.501 9.274 1.00 54.97 302 LEU A C 1
ATOM 2330 O O . LEU A 1 302 ? 9.021 -8.909 9.561 1.00 54.97 302 LEU A O 1
ATOM 2334 N N . VAL A 1 303 ? 11.215 -9.251 9.893 1.00 50.66 303 VAL A N 1
ATOM 2335 C CA . VAL A 1 303 ? 11.385 -8.335 11.030 1.00 50.66 303 VAL A CA 1
ATOM 2336 C C . VAL A 1 303 ? 11.942 -7.011 10.508 1.00 50.66 303 VAL A C 1
ATOM 2338 O O . VAL A 1 303 ? 13.137 -6.737 10.613 1.00 50.66 303 VAL A O 1
ATOM 2341 N N . GLY A 1 304 ? 11.098 -6.195 9.874 1.00 55.28 304 GLY A N 1
ATOM 2342 C CA . GLY A 1 304 ? 11.571 -4.968 9.230 1.00 55.28 304 GLY A CA 1
ATOM 2343 C C . GLY A 1 304 ? 10.490 -3.934 8.929 1.00 55.28 304 GLY A C 1
ATOM 2344 O O . GLY A 1 304 ? 9.310 -4.248 8.802 1.00 55.28 304 GLY A O 1
ATOM 2345 N N . PHE A 1 305 ? 10.921 -2.676 8.784 1.00 57.03 305 PHE A N 1
ATOM 2346 C CA . PHE A 1 305 ? 10.078 -1.541 8.371 1.00 57.03 305 PHE A CA 1
ATOM 2347 C C . PHE A 1 305 ? 9.665 -1.593 6.889 1.00 57.03 305 PHE A C 1
ATOM 2349 O O . PHE A 1 305 ? 8.846 -0.788 6.458 1.00 57.03 305 PHE A O 1
ATOM 2356 N N . ASN A 1 306 ? 10.222 -2.537 6.125 1.00 70.12 306 ASN A N 1
ATOM 2357 C CA . ASN A 1 306 ? 10.052 -2.666 4.678 1.00 70.12 306 ASN A CA 1
ATOM 2358 C C . ASN A 1 306 ? 9.227 -3.916 4.339 1.00 70.12 306 ASN A C 1
ATOM 2360 O O . ASN A 1 306 ? 9.644 -4.756 3.539 1.00 70.12 306 ASN A O 1
ATOM 2364 N N . THR A 1 307 ? 8.089 -4.080 5.018 1.00 81.75 307 THR A N 1
ATOM 2365 C CA . THR A 1 307 ? 7.131 -5.151 4.726 1.00 81.75 307 THR A CA 1
ATOM 2366 C C . THR A 1 307 ? 5.884 -4.599 4.046 1.00 81.75 307 THR A C 1
ATOM 2368 O O . THR A 1 307 ? 5.430 -3.492 4.339 1.00 81.75 307 THR A O 1
ATOM 2371 N N . GLN A 1 308 ? 5.335 -5.379 3.115 1.00 86.38 308 GLN A N 1
ATOM 2372 C CA . GLN A 1 308 ? 4.088 -5.080 2.416 1.00 86.38 308 GLN A CA 1
ATOM 2373 C C . GLN A 1 308 ? 3.074 -6.184 2.625 1.00 86.38 308 GLN A C 1
ATOM 2375 O O . GLN A 1 308 ? 3.394 -7.356 2.454 1.00 86.38 308 GLN A O 1
ATOM 2380 N N . LEU A 1 309 ? 1.847 -5.782 2.938 1.00 91.69 309 LEU A N 1
ATOM 2381 C CA . LEU A 1 309 ? 0.695 -6.648 3.117 1.00 91.69 309 LEU A CA 1
ATOM 2382 C C . LEU A 1 309 ? -0.365 -6.190 2.129 1.00 91.69 309 LEU A C 1
ATOM 2384 O O . LEU A 1 309 ? -0.842 -5.067 2.236 1.00 91.69 309 LEU A O 1
ATOM 2388 N N . GLN A 1 310 ? -0.729 -7.017 1.159 1.00 91.69 310 GLN A N 1
ATOM 2389 C CA . GLN A 1 310 ? -1.658 -6.578 0.121 1.00 91.69 310 GLN A CA 1
ATOM 2390 C C . GLN A 1 310 ? -2.551 -7.712 -0.357 1.00 91.69 310 GLN A C 1
ATOM 2392 O O . GLN A 1 310 ? -2.123 -8.846 -0.594 1.00 91.69 310 GLN A O 1
ATOM 2397 N N . TRP A 1 311 ? -3.830 -7.376 -0.480 1.00 92.62 311 TRP A N 1
ATOM 2398 C CA . TRP A 1 311 ? -4.836 -8.237 -1.071 1.00 92.62 311 TRP A CA 1
ATOM 2399 C C . TRP A 1 311 ? -4.720 -8.210 -2.590 1.00 92.62 311 TRP A C 1
ATOM 2401 O O . TRP A 1 311 ? -4.413 -7.178 -3.184 1.00 92.62 311 TRP A O 1
ATOM 2411 N N . SER A 1 312 ? -5.014 -9.333 -3.235 1.00 88.94 312 SER A N 1
ATOM 2412 C CA . SER A 1 312 ? -5.234 -9.331 -4.674 1.00 88.94 312 SER A CA 1
ATOM 2413 C C . SER A 1 312 ? -6.459 -8.479 -5.033 1.00 88.94 312 SER A C 1
ATOM 2415 O O . SER A 1 312 ? -7.402 -8.392 -4.241 1.00 88.94 312 SER A O 1
ATOM 2417 N N . PRO A 1 313 ? -6.507 -7.926 -6.258 1.00 87.00 313 PRO A N 1
ATOM 2418 C CA . PRO A 1 313 ? -7.656 -7.174 -6.773 1.00 87.00 313 PRO A CA 1
ATOM 2419 C C . PRO A 1 313 ? -9.019 -7.858 -6.606 1.00 87.00 313 PRO A C 1
ATOM 2421 O O . PRO A 1 313 ? -10.033 -7.202 -6.390 1.00 87.00 313 PRO A O 1
ATOM 2424 N N . ASP A 1 314 ? -9.038 -9.187 -6.720 1.00 86.81 314 ASP A N 1
ATOM 2425 C CA . ASP A 1 314 ? -10.229 -10.032 -6.584 1.00 86.81 314 ASP A CA 1
ATOM 2426 C C . ASP A 1 314 ? -10.556 -10.414 -5.125 1.00 86.81 314 ASP A C 1
ATOM 2428 O O . ASP A 1 314 ? -11.561 -11.073 -4.873 1.00 86.81 314 ASP A O 1
ATOM 2432 N N . GLY A 1 315 ? -9.717 -10.028 -4.158 1.00 89.31 315 GLY A N 1
ATOM 2433 C CA . GLY A 1 315 ? -9.890 -10.315 -2.733 1.00 89.31 315 GLY A CA 1
ATOM 2434 C C . GLY A 1 315 ? -9.683 -11.778 -2.326 1.00 89.31 315 GLY A C 1
ATOM 2435 O O . GLY A 1 315 ? -9.934 -12.117 -1.172 1.00 89.31 315 GLY A O 1
ATOM 2436 N N . THR A 1 316 ? -9.236 -12.646 -3.237 1.00 91.00 316 THR A N 1
ATOM 2437 C CA . THR A 1 316 ? -9.081 -14.094 -2.990 1.00 91.00 316 THR A CA 1
ATOM 2438 C C . THR A 1 316 ? -7.709 -14.485 -2.457 1.00 91.00 316 THR A C 1
ATOM 2440 O O . THR A 1 316 ? -7.503 -15.620 -2.027 1.00 91.00 316 THR A O 1
ATOM 2443 N N . ARG A 1 317 ? -6.736 -13.575 -2.507 1.00 91.75 317 ARG A N 1
ATOM 2444 C CA . ARG A 1 317 ? -5.371 -13.806 -2.041 1.00 91.75 317 ARG A CA 1
ATOM 2445 C C . ARG A 1 317 ? -4.898 -12.642 -1.198 1.00 91.75 317 ARG A C 1
ATOM 2447 O O . ARG A 1 317 ? -5.266 -11.497 -1.440 1.00 91.75 317 ARG A O 1
ATOM 2454 N N . LEU A 1 318 ? -4.035 -12.957 -0.248 1.00 92.88 318 LEU A N 1
ATOM 2455 C CA . LEU A 1 318 ? -3.287 -11.999 0.552 1.00 92.88 318 LEU A CA 1
ATOM 2456 C C . LEU A 1 318 ? -1.816 -12.364 0.428 1.00 92.88 318 LEU A C 1
ATOM 2458 O O . LEU A 1 318 ? -1.481 -13.552 0.447 1.00 92.88 318 LEU A O 1
ATOM 2462 N N . PHE A 1 319 ? -0.944 -11.374 0.294 1.00 90.88 319 PHE A N 1
ATOM 2463 C CA . PHE A 1 319 ? 0.488 -11.609 0.363 1.00 90.88 319 PHE A CA 1
ATOM 2464 C C . PHE A 1 319 ? 1.156 -10.739 1.414 1.00 90.88 319 PHE A C 1
ATOM 2466 O O . PHE A 1 319 ? 0.723 -9.617 1.658 1.00 90.88 319 PHE A O 1
ATOM 2473 N N . LEU A 1 320 ? 2.226 -11.279 1.992 1.00 89.81 320 LEU A N 1
ATOM 2474 C CA . LEU A 1 320 ? 3.168 -10.577 2.850 1.00 89.81 320 LEU A CA 1
ATOM 2475 C C . LEU A 1 320 ? 4.554 -10.687 2.215 1.00 89.81 320 LEU A C 1
ATOM 2477 O O . LEU A 1 320 ? 5.046 -11.795 1.980 1.00 89.81 320 LEU A O 1
ATOM 2481 N N . LEU A 1 321 ? 5.159 -9.545 1.916 1.00 85.94 321 LEU A N 1
ATOM 2482 C CA . LEU A 1 321 ? 6.474 -9.430 1.297 1.00 85.94 321 LEU A CA 1
ATOM 2483 C C . LEU A 1 321 ? 7.414 -8.698 2.248 1.00 85.94 321 LEU A C 1
ATOM 2485 O O . LEU A 1 321 ? 7.116 -7.572 2.631 1.00 85.94 321 LEU A O 1
ATOM 2489 N N . ASP A 1 322 ? 8.566 -9.287 2.552 1.00 81.62 322 ASP A N 1
ATOM 2490 C CA . ASP A 1 322 ? 9.716 -8.531 3.047 1.00 81.62 322 ASP A CA 1
ATOM 2491 C C . ASP A 1 322 ? 10.573 -8.098 1.862 1.00 81.62 322 ASP A C 1
ATOM 2493 O O . ASP A 1 322 ? 11.106 -8.918 1.107 1.00 81.62 322 ASP A O 1
ATOM 2497 N N . GLN A 1 323 ? 10.683 -6.788 1.691 1.00 74.81 323 GLN A N 1
ATOM 2498 C CA . GLN A 1 323 ? 11.348 -6.178 0.549 1.00 74.81 323 GLN A CA 1
ATOM 2499 C C . GLN A 1 323 ? 12.868 -6.162 0.689 1.00 74.81 323 GLN A C 1
ATOM 2501 O O . GLN A 1 323 ? 13.570 -6.029 -0.310 1.00 74.81 323 GLN A O 1
ATOM 2506 N N . GLN A 1 324 ? 13.389 -6.304 1.907 1.00 72.50 324 GLN A N 1
ATOM 2507 C CA . GLN A 1 324 ? 14.820 -6.286 2.168 1.00 72.50 324 GLN A CA 1
ATOM 2508 C C . GLN A 1 324 ? 15.470 -7.613 1.776 1.00 72.50 324 GLN A C 1
ATOM 2510 O O . GLN A 1 324 ? 16.557 -7.621 1.198 1.00 72.50 324 GLN A O 1
ATOM 2515 N N . ILE A 1 325 ? 14.817 -8.738 2.071 1.00 73.88 325 ILE A N 1
ATOM 2516 C CA . ILE A 1 325 ? 15.347 -10.070 1.745 1.00 73.88 325 ILE A CA 1
ATOM 2517 C C . ILE A 1 325 ? 14.605 -10.764 0.594 1.00 73.88 325 ILE A C 1
ATOM 2519 O O . ILE A 1 325 ? 15.044 -11.821 0.124 1.00 73.88 325 ILE A O 1
ATOM 2523 N N . GLY A 1 326 ? 13.513 -10.163 0.113 1.00 73.00 326 GLY A N 1
ATOM 2524 C CA . GLY A 1 326 ? 12.711 -10.653 -1.008 1.00 73.00 326 GLY A CA 1
ATOM 2525 C C . GLY A 1 326 ? 11.903 -11.905 -0.672 1.00 73.00 326 GLY A C 1
ATOM 2526 O O . GLY A 1 326 ? 11.639 -12.711 -1.565 1.00 73.00 326 GLY A O 1
ATOM 2527 N N . SER A 1 327 ? 11.572 -12.122 0.603 1.00 80.00 327 SER A N 1
ATOM 2528 C CA . SER A 1 327 ? 10.763 -13.260 1.057 1.00 80.00 327 SER A CA 1
ATOM 2529 C C . SER A 1 327 ? 9.283 -12.952 0.882 1.00 80.00 327 SER A C 1
ATOM 2531 O O . SER A 1 327 ? 8.804 -11.936 1.376 1.00 80.00 327 SER A O 1
ATOM 2533 N N . LEU A 1 328 ? 8.557 -13.842 0.208 1.00 84.56 328 LEU A N 1
ATOM 2534 C CA . LEU A 1 328 ? 7.141 -13.675 -0.106 1.00 84.56 328 LEU A CA 1
ATOM 2535 C C . LEU A 1 328 ? 6.329 -14.856 0.421 1.00 84.56 328 LEU A C 1
ATOM 2537 O O . LEU A 1 328 ? 6.612 -16.012 0.093 1.00 84.56 328 LEU A O 1
ATOM 2541 N N . VAL A 1 329 ? 5.272 -14.554 1.171 1.00 88.12 329 VAL A N 1
ATOM 2542 C CA . VAL A 1 329 ? 4.243 -15.515 1.571 1.00 88.12 329 VAL A CA 1
ATOM 2543 C C . VAL A 1 329 ? 2.923 -15.121 0.924 1.00 88.12 329 VAL A C 1
ATOM 2545 O O . VAL A 1 329 ? 2.545 -13.956 0.945 1.00 88.12 329 VAL A O 1
ATOM 2548 N N . ILE A 1 330 ? 2.227 -16.095 0.337 1.00 90.12 330 ILE A N 1
ATOM 2549 C CA . ILE A 1 330 ? 0.898 -15.908 -0.262 1.00 90.12 330 ILE A CA 1
ATOM 2550 C C . ILE A 1 330 ? -0.080 -16.901 0.359 1.00 90.12 330 ILE A C 1
ATOM 2552 O O . ILE A 1 330 ? 0.181 -18.116 0.358 1.00 90.12 330 ILE A O 1
ATOM 2556 N N . TRP A 1 331 ? -1.221 -16.385 0.808 1.00 92.25 331 TRP A N 1
ATOM 2557 C CA . TRP A 1 331 ? -2.376 -17.146 1.272 1.00 92.25 331 TRP A CA 1
ATOM 2558 C C . TRP A 1 331 ? -3.512 -17.065 0.256 1.00 92.25 331 TRP A C 1
ATOM 2560 O O . TRP A 1 331 ? -3.760 -16.008 -0.322 1.00 92.25 331 TRP A O 1
ATOM 2570 N N . ASN A 1 332 ? -4.215 -18.182 0.072 1.00 92.25 332 ASN A N 1
ATOM 2571 C CA . ASN A 1 332 ? -5.514 -18.199 -0.592 1.00 92.25 332 ASN A CA 1
ATOM 2572 C C . ASN A 1 332 ? -6.578 -18.060 0.494 1.00 92.25 332 ASN A C 1
ATOM 2574 O O . ASN A 1 332 ? -6.595 -18.854 1.434 1.00 92.25 332 ASN A O 1
ATOM 2578 N N . ILE A 1 333 ? -7.431 -17.054 0.366 1.00 89.31 333 ILE A N 1
ATOM 2579 C CA . ILE A 1 333 ? -8.500 -16.751 1.306 1.00 89.31 333 ILE A CA 1
ATOM 2580 C C . ILE A 1 333 ? -9.816 -17.030 0.592 1.00 89.31 333 ILE A C 1
ATOM 2582 O O . ILE A 1 333 ? -10.186 -16.337 -0.357 1.00 89.31 333 ILE A O 1
ATOM 2586 N N . GLU A 1 334 ? -10.509 -18.080 1.022 1.00 80.31 334 GLU A N 1
ATOM 2587 C CA . GLU A 1 334 ? -11.828 -18.389 0.484 1.00 80.31 334 GLU A CA 1
ATOM 2588 C C . GLU A 1 334 ? -12.847 -17.339 0.957 1.00 80.31 334 GLU A C 1
ATOM 2590 O O . GLU A 1 334 ? -12.780 -16.886 2.106 1.00 80.31 334 GLU A O 1
ATOM 2595 N N . PRO A 1 335 ? -13.807 -16.936 0.105 1.00 64.69 335 PRO A N 1
ATOM 2596 C CA . PRO A 1 335 ? -14.948 -16.159 0.563 1.00 64.69 335 PRO A CA 1
ATOM 2597 C C . PRO A 1 335 ? -15.672 -16.923 1.675 1.00 64.69 335 PRO A C 1
ATOM 2599 O O . PRO A 1 335 ? -15.866 -18.136 1.568 1.00 64.69 335 PRO A O 1
ATOM 2602 N N . ALA A 1 336 ? -16.095 -16.220 2.728 1.00 57.69 336 ALA A N 1
ATOM 2603 C CA . ALA A 1 336 ? -16.998 -16.808 3.711 1.00 57.69 336 ALA A CA 1
ATOM 2604 C C . ALA A 1 336 ? -18.259 -17.306 2.980 1.00 57.69 336 ALA A C 1
ATOM 2606 O O . ALA A 1 336 ? -18.842 -16.556 2.191 1.00 57.69 336 ALA A O 1
ATOM 2607 N N . ARG A 1 337 ? -18.610 -18.581 3.187 1.00 42.59 337 ARG A N 1
ATOM 2608 C CA . ARG A 1 337 ? -19.839 -19.186 2.657 1.00 42.59 337 ARG A CA 1
ATOM 2609 C C . ARG A 1 337 ? -21.072 -18.623 3.347 1.00 42.59 337 ARG A C 1
ATOM 2611 O O . ARG A 1 337 ? -20.982 -18.340 4.560 1.00 42.59 337 ARG A O 1
#

Secondary structure (DSSP, 8-state):
-EEE---HHHHHHHHHHH-TT--S-EEEEEEEEEE-TTSSEEEEEEEEEE-S--GGG-PPPEEEEEEEETTS-SEEEEEEE--S--SSEEEETTTTEEE------TT-----SS-GGGEEEEE-TTS-EEEEE---S-SS--TT-----B-TBT-SEEES--SEEEEEEEE-STT-EEEEEEEEEEEEEEEE-TTS-EEEEEEEEEEEE--TTSPPPPHHHHHHTT-TTSEEE---SHHHHHHHHH----TTS--EEEEEE-TTSSEEEEEETTT--EEEEETTT--EEEE-PPPTTTTTS--SS-EEEEE-TTSSEEEEEETTTTEEEEEE-PPP-